Protein AF-A0A3L6S176-F1 (afdb_monomer_lite)

Sequence (213 aa):
MQILEAFDIKFHQLTSNAFVRLGLYFWVSKTCRLQPTAEGFGFAHRVHFQHKTVLAPPEGKSADESTEAEAQYACYNFTYRDIVSGTVAAYKNKWEDWTSYWFYHKAPVDASGQPCSLAGQKVGVLLKCPRFDVEENVEHQAFVSVLHEISKVFGTRDLVEEYVAYKCWPLRAGWAITDWAEDVGGLPMPDFEKSFGLSKEGELFCLCSSLLL

Foldseek 3Di:
DQLCVLQVHDPQQAAPQQLLVVLLQLLLCQQQVADDDNLLCQLFKFKDFAWDWDFDDDVPDDSVRTDIDTDSGNGIHMDTDPLAPAFDDPDDPDDPPVVVVDPPDQQDQPPVRHGPPPDDDDDDDPPDRGHRDHDDDPSSVVSRVSRVVCNVPDHSVRSSVVCVVLVHNSPDPPQHQDAWDDADPNGTGGPSCVRSVDDDDDDDDDPPDDDDD

Structure (mmCIF, N/CA/C/O backbone):
data_AF-A0A3L6S176-F1
#
_entry.id   AF-A0A3L6S176-F1
#
loop_
_atom_site.group_PDB
_atom_site.id
_atom_site.type_symbol
_atom_site.label_atom_id
_atom_site.label_alt_id
_atom_site.label_comp_id
_atom_site.label_asym_id
_atom_site.label_entity_id
_atom_site.label_seq_id
_atom_site.pdbx_PDB_ins_code
_atom_site.Cartn_x
_atom_site.Cartn_y
_atom_site.Cartn_z
_atom_site.occupancy
_atom_site.B_iso_or_equiv
_atom_site.auth_seq_id
_atom_site.auth_comp_id
_atom_site.auth_asym_id
_atom_site.auth_atom_id
_atom_site.pdbx_PDB_model_num
ATOM 1 N N . MET A 1 1 ? -4.765 -7.675 -9.853 1.00 83.81 1 MET A N 1
ATOM 2 C CA . MET A 1 1 ? -5.070 -6.886 -8.631 1.00 83.81 1 MET A CA 1
ATOM 3 C C . MET A 1 1 ? -5.403 -5.491 -9.109 1.00 83.81 1 MET A C 1
ATOM 5 O O . MET A 1 1 ? -4.525 -4.873 -9.698 1.00 83.81 1 MET A O 1
ATOM 9 N N . GLN A 1 2 ? -6.622 -5.010 -8.846 1.00 92.56 2 GLN A N 1
ATOM 10 C CA . GLN A 1 2 ? -7.179 -3.785 -9.446 1.00 92.56 2 GLN A CA 1
ATOM 11 C C . GLN A 1 2 ? -6.279 -2.549 -9.298 1.00 92.56 2 GLN A C 1
ATOM 13 O O . GLN A 1 2 ? -6.139 -1.788 -10.245 1.00 92.56 2 GLN A O 1
ATOM 18 N N . ILE A 1 3 ? -5.594 -2.386 -8.157 1.00 95.12 3 ILE A N 1
ATOM 19 C CA . ILE A 1 3 ? -4.634 -1.286 -7.964 1.00 95.12 3 ILE A CA 1
ATOM 20 C C . ILE A 1 3 ? -3.526 -1.327 -9.027 1.00 95.12 3 ILE A C 1
ATOM 22 O O . ILE A 1 3 ? -3.244 -0.312 -9.644 1.00 95.12 3 ILE A O 1
ATOM 26 N N . LEU A 1 4 ? -2.901 -2.481 -9.287 1.00 93.44 4 LEU A N 1
ATOM 27 C CA . LEU A 1 4 ? -1.812 -2.540 -10.276 1.00 93.44 4 LEU A CA 1
ATOM 28 C C . LEU A 1 4 ? -2.317 -2.295 -11.693 1.00 93.44 4 LEU A C 1
ATOM 30 O O . LEU A 1 4 ? -1.632 -1.647 -12.472 1.00 93.44 4 LEU A O 1
ATOM 34 N N . GLU A 1 5 ? -3.513 -2.790 -12.005 1.00 92.25 5 GLU A N 1
ATOM 35 C CA . GLU A 1 5 ? -4.168 -2.562 -13.295 1.00 92.25 5 GLU A CA 1
ATOM 36 C C . GLU A 1 5 ? -4.450 -1.068 -13.511 1.00 92.25 5 GLU A C 1
ATOM 38 O O . GLU A 1 5 ? -4.141 -0.551 -14.580 1.00 92.25 5 GLU A O 1
ATOM 43 N N . ALA A 1 6 ? -4.925 -0.354 -12.484 1.00 93.62 6 ALA A N 1
ATOM 44 C CA . ALA A 1 6 ? -5.190 1.085 -12.545 1.00 93.62 6 ALA A CA 1
ATOM 45 C C . ALA A 1 6 ? -3.932 1.932 -12.811 1.00 93.62 6 ALA A C 1
ATOM 47 O O . ALA A 1 6 ? -4.008 2.972 -13.460 1.00 93.62 6 ALA A O 1
ATOM 48 N N . PHE A 1 7 ? -2.766 1.477 -12.345 1.00 91.69 7 PHE A N 1
ATOM 49 C CA . PHE A 1 7 ? -1.476 2.114 -12.626 1.00 91.69 7 PHE A CA 1
ATOM 50 C C . PHE A 1 7 ? -0.747 1.519 -13.844 1.00 91.69 7 PHE A C 1
ATOM 52 O O . PHE A 1 7 ? 0.375 1.931 -14.110 1.00 91.69 7 PHE A O 1
ATOM 59 N N . ASP A 1 8 ? -1.317 0.537 -14.548 1.00 90.69 8 ASP A N 1
ATOM 60 C CA . ASP A 1 8 ? -0.622 -0.290 -15.554 1.00 90.69 8 ASP A CA 1
ATOM 61 C C . ASP A 1 8 ? 0.760 -0.808 -15.091 1.00 90.69 8 ASP A C 1
ATOM 63 O O . ASP A 1 8 ? 1.751 -0.818 -15.819 1.00 90.69 8 ASP A O 1
ATOM 67 N N . ILE A 1 9 ? 0.836 -1.258 -13.838 1.00 90.44 9 ILE A N 1
ATOM 68 C CA . ILE A 1 9 ? 2.040 -1.849 -13.253 1.00 90.44 9 ILE A CA 1
ATOM 69 C C . ILE A 1 9 ? 1.942 -3.374 -13.314 1.00 90.44 9 ILE A C 1
ATOM 71 O O . ILE A 1 9 ? 0.923 -3.981 -12.982 1.00 90.44 9 ILE A O 1
ATOM 75 N N . LYS A 1 10 ? 3.031 -4.035 -13.700 1.00 88.06 10 LYS A N 1
ATOM 76 C CA . LYS A 1 10 ? 3.176 -5.491 -13.615 1.00 88.06 10 LYS A CA 1
ATOM 77 C C . LYS A 1 10 ? 3.851 -5.877 -12.303 1.00 88.06 10 LYS A C 1
ATOM 79 O O . LYS A 1 10 ? 4.701 -5.166 -11.776 1.00 88.06 10 LYS A O 1
ATOM 84 N N . PHE A 1 11 ? 3.506 -7.055 -11.791 1.00 85.81 11 PHE A N 1
ATOM 85 C CA . PHE A 1 11 ? 3.943 -7.525 -10.473 1.00 85.81 11 PHE A CA 1
ATOM 86 C C . PHE A 1 11 ? 5.473 -7.517 -10.284 1.00 85.81 11 PHE A C 1
ATOM 88 O O . PHE A 1 11 ? 5.960 -7.080 -9.247 1.00 85.81 11 PHE A O 1
ATOM 95 N N . HIS A 1 12 ? 6.238 -7.933 -11.298 1.00 83.69 12 HIS A N 1
ATOM 96 C CA . HIS A 1 12 ? 7.706 -7.985 -11.243 1.00 83.69 12 HIS A CA 1
ATOM 97 C C . HIS A 1 12 ? 8.384 -6.607 -11.187 1.00 83.69 12 HIS A C 1
ATOM 99 O O . HIS A 1 12 ? 9.557 -6.507 -10.829 1.00 83.69 12 HIS A O 1
ATOM 105 N N . GLN A 1 13 ? 7.656 -5.544 -11.533 1.00 87.75 13 GLN A N 1
ATOM 106 C CA . GLN A 1 13 ? 8.162 -4.176 -11.508 1.00 87.75 13 GLN A CA 1
ATOM 107 C C . GLN A 1 13 ? 8.087 -3.571 -10.105 1.00 87.75 13 GLN A C 1
ATOM 109 O O . GLN A 1 13 ? 8.751 -2.577 -9.834 1.00 87.75 13 GLN A O 1
ATOM 114 N N . LEU A 1 14 ? 7.296 -4.147 -9.198 1.00 88.81 14 LEU A N 1
ATOM 115 C CA . LEU A 1 14 ? 7.176 -3.666 -7.826 1.00 88.81 14 LEU A CA 1
ATOM 116 C C . LEU A 1 14 ? 8.446 -3.951 -7.029 1.00 88.81 14 LEU A C 1
ATOM 118 O O . LEU A 1 14 ? 9.070 -4.989 -7.206 1.00 88.81 14 LEU A O 1
ATOM 122 N N . THR A 1 15 ? 8.802 -3.051 -6.117 1.00 87.75 15 THR A N 1
ATOM 123 C CA . THR A 1 15 ? 9.802 -3.286 -5.062 1.00 87.75 15 THR A CA 1
ATOM 124 C C . THR A 1 15 ? 9.194 -4.063 -3.892 1.00 87.75 15 THR A C 1
ATOM 126 O O . THR A 1 15 ? 7.977 -4.073 -3.704 1.00 87.75 15 THR A O 1
ATOM 129 N N . SER A 1 16 ? 10.031 -4.651 -3.032 1.00 86.62 16 SER A N 1
ATOM 130 C CA . SER A 1 16 ? 9.583 -5.224 -1.749 1.00 86.62 16 SER A CA 1
ATOM 131 C C . SER A 1 16 ? 8.786 -4.215 -0.906 1.00 86.62 16 SER A C 1
ATOM 133 O O . SER A 1 16 ? 7.722 -4.532 -0.377 1.00 86.62 16 SER A O 1
ATOM 135 N N . ASN A 1 17 ? 9.245 -2.964 -0.863 1.00 88.56 17 ASN A N 1
ATOM 136 C CA . ASN A 1 17 ? 8.579 -1.869 -0.156 1.00 88.56 17 ASN A CA 1
ATOM 137 C C . ASN A 1 17 ? 7.187 -1.548 -0.727 1.00 88.56 17 ASN A C 1
ATOM 139 O O . ASN A 1 17 ? 6.290 -1.162 0.025 1.00 88.56 17 ASN A O 1
ATOM 143 N N . ALA A 1 18 ? 6.976 -1.746 -2.031 1.00 92.00 18 ALA A N 1
ATOM 144 C CA . ALA A 1 18 ? 5.664 -1.565 -2.637 1.00 92.00 18 ALA A CA 1
ATOM 145 C C . ALA A 1 18 ? 4.648 -2.582 -2.094 1.00 92.00 18 ALA A C 1
ATOM 147 O O . ALA A 1 18 ? 3.515 -2.205 -1.800 1.00 92.00 18 ALA A O 1
ATOM 148 N N . PHE A 1 19 ? 5.057 -3.840 -1.884 1.00 90.69 19 PHE A N 1
ATOM 149 C CA . PHE A 1 19 ? 4.198 -4.860 -1.268 1.00 90.69 19 PHE A CA 1
ATOM 150 C C . PHE A 1 19 ? 3.822 -4.509 0.167 1.00 90.69 19 PHE A C 1
ATOM 152 O O . PHE A 1 19 ? 2.656 -4.634 0.531 1.00 90.69 19 PHE A O 1
ATOM 159 N N . VAL A 1 20 ? 4.775 -4.013 0.961 1.00 91.06 20 VAL A N 1
ATOM 160 C CA . VAL A 1 20 ? 4.506 -3.569 2.338 1.00 91.06 20 VAL A CA 1
ATOM 161 C C . VAL A 1 20 ? 3.470 -2.444 2.353 1.00 91.06 20 VAL A C 1
ATOM 163 O O . VAL A 1 20 ? 2.527 -2.489 3.140 1.00 91.06 20 VAL A O 1
ATOM 166 N N . ARG A 1 21 ? 3.591 -1.460 1.452 1.00 93.12 21 ARG A N 1
ATOM 167 C CA . ARG A 1 21 ? 2.630 -0.347 1.351 1.00 93.12 21 ARG A CA 1
ATOM 168 C C . ARG A 1 21 ? 1.244 -0.791 0.911 1.00 93.12 21 ARG A C 1
ATOM 170 O O . ARG A 1 21 ? 0.259 -0.352 1.494 1.00 93.12 21 ARG A O 1
ATOM 177 N N . LEU A 1 22 ? 1.165 -1.669 -0.087 1.00 95.38 22 LEU A N 1
ATOM 178 C CA . LEU A 1 22 ? -0.102 -2.271 -0.492 1.00 95.38 22 LEU A CA 1
ATOM 179 C C . LEU A 1 22 ? -0.723 -3.028 0.691 1.00 95.38 22 LEU A C 1
ATOM 181 O O . LEU A 1 22 ? -1.899 -2.847 0.985 1.00 95.38 22 LEU A O 1
ATOM 185 N N . GLY A 1 23 ? 0.074 -3.828 1.405 1.00 94.44 23 GLY A N 1
ATOM 186 C CA . GLY A 1 23 ? -0.377 -4.577 2.575 1.00 94.44 23 GLY A CA 1
ATOM 187 C C . GLY A 1 23 ? -0.936 -3.669 3.668 1.00 94.44 23 GLY A C 1
ATOM 188 O O . GLY A 1 23 ? -2.030 -3.922 4.160 1.00 94.44 23 GLY A O 1
ATOM 189 N N . LEU A 1 24 ? -0.239 -2.572 3.975 1.00 93.94 24 LEU A N 1
ATOM 190 C CA . LEU A 1 24 ? -0.688 -1.571 4.943 1.00 93.94 24 LEU A CA 1
ATOM 191 C C . LEU A 1 24 ? -1.998 -0.906 4.514 1.00 93.94 24 LEU A C 1
ATOM 193 O O . LEU A 1 24 ? -2.892 -0.758 5.339 1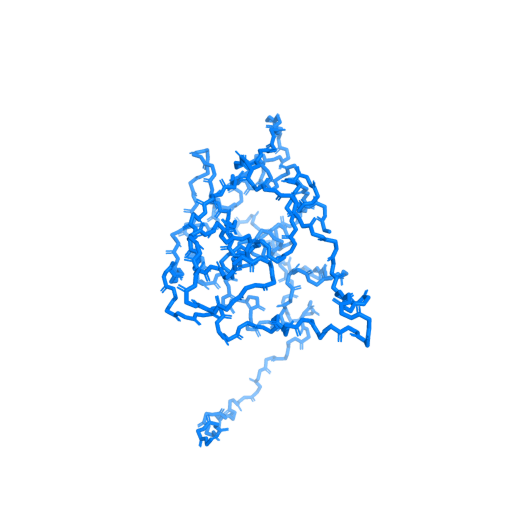.00 93.94 24 LEU A O 1
ATOM 197 N N . TYR A 1 25 ? -2.148 -0.557 3.234 1.00 95.31 25 TYR A N 1
ATOM 198 C CA . TYR A 1 25 ? -3.399 0.004 2.724 1.00 95.31 25 TYR A CA 1
ATOM 199 C C . TYR A 1 25 ? -4.583 -0.945 2.935 1.00 95.31 25 TYR A C 1
ATOM 201 O O . TYR A 1 25 ? -5.616 -0.531 3.462 1.00 95.31 25 TYR A O 1
ATOM 209 N N . PHE A 1 26 ? -4.433 -2.220 2.561 1.00 95.44 26 PHE A N 1
ATOM 210 C CA . PHE A 1 26 ? -5.480 -3.222 2.766 1.00 95.44 26 PHE A CA 1
ATOM 211 C C . PHE A 1 26 ? -5.745 -3.482 4.248 1.00 95.44 26 PHE A C 1
ATOM 213 O O . PHE A 1 26 ? -6.908 -3.614 4.624 1.00 95.44 26 PHE A O 1
ATOM 220 N N . TRP A 1 27 ? -4.690 -3.548 5.066 1.00 93.94 27 TRP A N 1
ATOM 221 C CA . TRP A 1 27 ? -4.789 -3.725 6.511 1.00 93.94 27 TRP A CA 1
ATOM 222 C C . TRP A 1 27 ? -5.614 -2.603 7.131 1.00 93.94 27 TRP A C 1
ATOM 224 O O . TRP A 1 27 ? -6.720 -2.863 7.589 1.00 93.94 27 TRP A O 1
ATOM 234 N N . VAL A 1 28 ? -5.133 -1.362 7.028 1.00 92.62 28 VAL A N 1
ATOM 235 C CA . VAL A 1 28 ? -5.773 -0.176 7.612 1.00 92.62 28 VAL A CA 1
ATOM 236 C C . VAL A 1 28 ? -7.193 0.005 7.091 1.00 92.62 28 VAL A C 1
ATOM 238 O O . VAL A 1 28 ? -8.103 0.250 7.873 1.00 92.62 28 VAL A O 1
ATOM 241 N N . SER A 1 29 ? -7.419 -0.151 5.782 1.00 93.88 29 SER A N 1
ATOM 242 C CA . SER A 1 29 ? -8.769 0.018 5.235 1.00 93.88 29 SER A CA 1
ATOM 243 C C . SER A 1 29 ? -9.736 -0.979 5.870 1.00 93.88 29 SER A C 1
ATOM 245 O O . SER A 1 29 ? -10.767 -0.585 6.408 1.00 93.88 29 SER A O 1
ATOM 247 N N . LYS A 1 30 ? -9.386 -2.271 5.879 1.00 92.75 30 LYS A N 1
ATOM 248 C CA . LYS A 1 30 ? -10.300 -3.304 6.369 1.00 92.75 30 LYS A CA 1
ATOM 249 C C . LYS A 1 30 ? -10.461 -3.291 7.879 1.00 92.75 30 LYS A C 1
ATOM 251 O O . LYS A 1 30 ? -11.581 -3.506 8.325 1.00 92.75 30 LYS A O 1
ATOM 256 N N . THR A 1 31 ? -9.407 -3.026 8.654 1.00 91.44 31 THR A N 1
ATOM 257 C CA . THR A 1 31 ? -9.520 -2.900 10.116 1.00 91.44 31 THR A CA 1
ATOM 258 C C . THR A 1 31 ? -10.285 -1.647 10.526 1.00 91.44 31 THR A C 1
ATOM 260 O O . THR A 1 31 ? -10.876 -1.634 11.597 1.00 91.44 31 THR A O 1
ATOM 263 N N . CYS A 1 32 ? -10.384 -0.644 9.649 1.00 90.00 32 CYS A N 1
ATOM 264 C CA . CYS A 1 32 ? -11.171 0.565 9.881 1.00 90.00 32 CYS A CA 1
ATOM 265 C C . CYS A 1 32 ? -12.536 0.594 9.173 1.00 90.00 32 CYS A C 1
ATOM 267 O O . CYS A 1 32 ? -13.130 1.663 9.044 1.00 90.00 32 CYS A O 1
ATOM 269 N N . ARG A 1 33 ? -13.052 -0.558 8.716 1.00 90.75 33 ARG A N 1
ATOM 270 C CA . ARG A 1 33 ? -14.343 -0.686 7.996 1.00 90.75 33 ARG A CA 1
ATOM 271 C C . ARG A 1 33 ? -14.443 0.150 6.710 1.00 90.75 33 ARG A C 1
ATOM 273 O O . ARG A 1 33 ? -15.542 0.438 6.243 1.00 90.75 33 ARG A O 1
ATOM 280 N N . LEU A 1 34 ? -13.314 0.509 6.111 1.00 91.50 34 LEU A N 1
ATOM 281 C CA . LEU A 1 34 ? -13.252 1.140 4.799 1.00 91.50 34 LEU A CA 1
ATOM 282 C C . LEU A 1 34 ? -13.111 0.073 3.713 1.00 91.50 34 LEU A C 1
ATOM 284 O O . LEU A 1 34 ? -12.375 -0.906 3.864 1.00 91.50 34 LEU A O 1
ATOM 288 N N . GLN A 1 35 ? -13.779 0.288 2.583 1.00 92.88 35 GLN A N 1
ATOM 289 C CA . GLN A 1 35 ? -13.613 -0.564 1.414 1.00 92.88 35 GLN A CA 1
ATOM 290 C C . GLN A 1 35 ? -12.320 -0.174 0.677 1.00 92.88 35 GLN A C 1
ATOM 292 O O . GLN A 1 35 ? -12.228 0.948 0.180 1.00 92.88 35 GLN A O 1
ATOM 297 N N . PRO A 1 36 ? -11.313 -1.062 0.569 1.00 94.56 36 PRO A N 1
ATOM 298 C CA . PRO A 1 36 ? -10.122 -0.767 -0.216 1.00 94.56 36 PRO A CA 1
ATOM 299 C C . PRO A 1 36 ? -10.460 -0.783 -1.713 1.00 94.56 36 PRO A C 1
ATOM 301 O O . PRO A 1 36 ? -10.963 -1.784 -2.228 1.00 94.56 36 PRO A O 1
ATOM 304 N N . THR A 1 37 ? -10.143 0.302 -2.417 1.00 95.12 37 THR A N 1
ATOM 305 C CA . THR A 1 37 ? -10.377 0.474 -3.860 1.00 95.12 37 THR A CA 1
ATOM 306 C C . THR A 1 37 ? -9.109 0.943 -4.569 1.00 95.12 37 THR A C 1
ATOM 308 O O . THR A 1 37 ? -8.146 1.398 -3.941 1.00 95.12 37 THR A O 1
ATOM 311 N N . ALA A 1 38 ? -9.078 0.813 -5.898 1.00 95.50 38 ALA A N 1
ATOM 312 C CA . ALA A 1 38 ? -7.968 1.344 -6.680 1.00 95.50 38 ALA A CA 1
ATOM 313 C C . ALA A 1 38 ? -7.920 2.871 -6.579 1.00 95.50 38 ALA A C 1
ATOM 315 O O . ALA A 1 38 ? -6.849 3.428 -6.338 1.00 95.50 38 ALA A O 1
ATOM 316 N N . GLU A 1 39 ? -9.076 3.528 -6.690 1.00 96.00 39 GLU A N 1
ATOM 317 C CA . GLU A 1 39 ? -9.250 4.975 -6.576 1.00 96.00 39 GLU A CA 1
ATOM 318 C C . GLU A 1 39 ? -8.804 5.485 -5.205 1.00 96.00 39 GLU A C 1
ATOM 320 O O . GLU A 1 39 ? -7.982 6.394 -5.134 1.00 96.00 39 GLU A O 1
ATOM 325 N N . GLY A 1 40 ? -9.238 4.848 -4.114 1.00 95.44 40 GLY A N 1
ATOM 326 C CA . GLY A 1 40 ? -8.834 5.229 -2.760 1.00 95.44 40 GLY A CA 1
ATOM 327 C C . GLY A 1 40 ? -7.323 5.111 -2.549 1.00 95.44 40 GLY A C 1
ATOM 328 O O . GLY A 1 40 ? -6.693 6.021 -2.003 1.00 95.44 40 GLY A O 1
ATOM 329 N N . PHE A 1 41 ? -6.704 4.031 -3.044 1.00 95.81 41 PHE A N 1
ATOM 330 C CA . PHE A 1 41 ? -5.246 3.906 -3.021 1.00 95.81 41 PHE A CA 1
ATOM 331 C C . PHE A 1 41 ? -4.580 4.999 -3.862 1.00 95.81 41 PHE A C 1
ATOM 333 O O . PHE A 1 41 ? -3.629 5.633 -3.402 1.00 95.81 41 PHE A O 1
ATOM 340 N N . GLY A 1 42 ? -5.087 5.230 -5.075 1.00 95.38 42 GLY A N 1
ATOM 341 C CA . GLY A 1 42 ? -4.588 6.221 -6.019 1.00 95.38 42 GLY A CA 1
ATOM 342 C C . GLY A 1 42 ? -4.712 7.655 -5.527 1.00 95.38 42 GLY A C 1
ATOM 343 O O . GLY A 1 42 ? -3.832 8.460 -5.810 1.00 95.38 42 GLY A O 1
ATOM 344 N N . PHE A 1 43 ? -5.738 7.962 -4.741 1.00 95.38 43 PHE A N 1
ATOM 345 C CA . PHE A 1 43 ? -5.917 9.256 -4.099 1.00 95.38 43 PHE A CA 1
ATOM 346 C C . PHE A 1 43 ? -4.855 9.503 -3.022 1.00 95.38 43 PHE A C 1
ATOM 348 O O . PHE A 1 43 ? -4.244 10.567 -2.983 1.00 95.38 43 PHE A O 1
ATOM 355 N N . ALA A 1 44 ? -4.567 8.503 -2.184 1.00 94.25 44 ALA A N 1
ATOM 356 C CA . ALA A 1 44 ? -3.594 8.636 -1.100 1.00 94.25 44 ALA A CA 1
ATOM 357 C C . ALA A 1 44 ? -2.129 8.470 -1.549 1.00 94.25 44 ALA A C 1
ATOM 359 O O . ALA A 1 44 ? -1.215 8.964 -0.883 1.00 94.25 44 ALA A O 1
ATOM 360 N N . HIS A 1 45 ? -1.879 7.784 -2.669 1.00 94.88 45 HIS A N 1
ATOM 361 C CA . HIS A 1 45 ? -0.539 7.396 -3.109 1.00 94.88 45 HIS A CA 1
ATOM 362 C C . HIS A 1 45 ? -0.196 7.886 -4.519 1.00 94.88 45 HIS A C 1
ATOM 364 O O . HIS A 1 45 ? -1.043 8.193 -5.354 1.00 94.88 45 HIS A O 1
ATOM 370 N N . ARG A 1 46 ? 1.102 7.934 -4.804 1.00 93.81 46 ARG A N 1
ATOM 371 C CA . ARG A 1 46 ? 1.669 8.113 -6.142 1.00 93.81 46 ARG A CA 1
ATOM 372 C C . ARG A 1 46 ? 2.741 7.064 -6.390 1.00 93.81 46 ARG A C 1
ATOM 374 O O . ARG A 1 46 ? 3.371 6.579 -5.446 1.00 93.81 46 ARG A O 1
ATOM 381 N N . VAL A 1 47 ? 2.970 6.748 -7.660 1.00 94.06 47 VAL A N 1
ATOM 382 C CA . VAL A 1 47 ? 4.091 5.897 -8.060 1.00 94.06 47 VAL A CA 1
ATOM 383 C C . VAL A 1 47 ? 5.390 6.676 -7.889 1.00 94.06 47 VAL A C 1
ATOM 385 O O . VAL A 1 47 ? 5.506 7.836 -8.287 1.00 94.06 47 VAL A O 1
ATOM 388 N N . HIS A 1 48 ? 6.375 6.020 -7.295 1.00 91.12 48 HIS A N 1
ATOM 389 C CA . HIS A 1 48 ? 7.746 6.484 -7.219 1.00 91.12 48 HIS A CA 1
ATOM 390 C C . HIS A 1 48 ? 8.620 5.548 -8.049 1.00 91.12 48 HIS A C 1
ATOM 392 O O . HIS A 1 48 ? 8.777 4.372 -7.715 1.00 91.12 48 HIS A O 1
ATOM 398 N N . PHE A 1 49 ? 9.161 6.075 -9.144 1.00 89.25 49 PHE A N 1
ATOM 399 C CA . PHE A 1 49 ? 10.055 5.339 -10.025 1.00 89.25 49 PHE A CA 1
ATOM 400 C C . PHE A 1 49 ? 11.485 5.368 -9.474 1.00 89.25 49 PHE A C 1
ATOM 402 O O . PHE A 1 49 ? 12.047 6.436 -9.234 1.00 89.25 49 PHE A O 1
ATOM 409 N N . GLN A 1 50 ? 12.050 4.186 -9.252 1.00 84.19 50 GLN A N 1
ATOM 410 C CA . GLN A 1 50 ? 13.418 3.959 -8.812 1.00 84.19 50 GLN A CA 1
ATOM 411 C C . GLN A 1 50 ? 14.238 3.498 -10.018 1.00 84.19 50 GLN A C 1
ATOM 413 O O . GLN A 1 50 ? 14.245 2.314 -10.352 1.00 84.19 50 GLN A O 1
ATOM 418 N N . HIS A 1 51 ? 14.913 4.445 -10.674 1.00 76.56 51 HIS A N 1
ATOM 419 C CA . HIS A 1 51 ? 15.806 4.140 -11.789 1.00 76.56 51 HIS A CA 1
ATOM 420 C C . HIS A 1 51 ? 16.886 3.154 -11.347 1.00 76.56 51 HIS A C 1
ATOM 422 O O . HIS A 1 51 ? 17.586 3.371 -10.354 1.00 76.56 51 HIS A O 1
ATOM 428 N N . LYS A 1 52 ? 17.029 2.075 -12.111 1.00 76.06 52 LYS A N 1
ATOM 429 C CA . LYS A 1 52 ? 18.086 1.092 -11.924 1.00 76.06 52 LYS A CA 1
ATOM 430 C C . LYS A 1 52 ? 18.639 0.734 -13.290 1.00 76.06 52 LYS A C 1
ATOM 432 O O . LYS A 1 52 ? 17.889 0.322 -14.164 1.00 76.06 52 LYS A O 1
ATOM 437 N N . THR A 1 53 ? 19.945 0.866 -13.451 1.00 74.75 53 THR A N 1
ATOM 438 C CA . THR A 1 53 ? 20.651 0.449 -14.662 1.00 74.75 53 THR A CA 1
ATOM 439 C C . THR A 1 53 ? 21.324 -0.890 -14.395 1.00 74.75 53 THR A C 1
ATOM 441 O O . THR A 1 53 ? 21.864 -1.118 -13.312 1.00 74.75 53 THR A O 1
ATOM 444 N N . VAL A 1 54 ? 21.262 -1.793 -15.364 1.00 74.38 54 VAL A N 1
ATOM 445 C CA . VAL A 1 54 ? 21.957 -3.080 -15.359 1.00 74.38 54 VAL A CA 1
ATOM 446 C C . VAL A 1 54 ? 22.796 -3.201 -16.620 1.00 74.38 54 VAL A C 1
ATOM 448 O O . VAL A 1 54 ? 22.419 -2.709 -17.680 1.00 74.38 54 VAL A O 1
ATOM 451 N N . LEU A 1 55 ? 23.932 -3.878 -16.509 1.00 76.56 55 LEU A N 1
ATOM 452 C CA . LEU A 1 55 ? 24.707 -4.283 -17.672 1.00 76.56 55 LEU A CA 1
ATOM 453 C C . LEU A 1 55 ? 24.035 -5.507 -18.289 1.00 76.56 55 LEU A C 1
ATOM 455 O O . LEU A 1 55 ? 23.947 -6.559 -17.654 1.00 76.56 55 LEU A O 1
ATOM 459 N N . ALA A 1 56 ? 23.534 -5.359 -19.511 1.00 64.94 56 ALA A N 1
ATOM 460 C CA . ALA A 1 56 ? 22.923 -6.448 -20.254 1.00 64.94 56 ALA A CA 1
ATOM 461 C C . ALA A 1 56 ? 23.765 -6.753 -21.501 1.00 64.94 56 ALA A C 1
ATOM 463 O O . ALA A 1 56 ? 24.083 -5.832 -22.261 1.00 64.94 56 ALA A O 1
ATOM 464 N N . PRO A 1 57 ? 24.130 -8.025 -21.751 1.00 60.47 57 PRO A N 1
ATOM 465 C CA . PRO A 1 57 ? 24.650 -8.412 -23.052 1.00 60.47 57 PRO A CA 1
ATOM 466 C C . PRO A 1 57 ? 23.574 -8.133 -24.114 1.00 60.47 57 PRO A C 1
ATOM 468 O O . PRO A 1 57 ? 22.398 -8.434 -23.871 1.00 60.47 57 PRO A O 1
ATOM 471 N N . PRO A 1 58 ? 23.936 -7.594 -25.287 1.00 61.50 58 PRO A N 1
ATOM 472 C CA . PRO A 1 58 ? 23.038 -7.520 -26.430 1.00 61.50 58 PRO A CA 1
ATOM 473 C C . PRO A 1 58 ? 22.468 -8.911 -26.730 1.00 61.50 58 PRO A C 1
ATOM 475 O O . PRO A 1 58 ? 23.175 -9.911 -26.576 1.00 61.50 58 PRO A O 1
ATOM 478 N N . GLU A 1 59 ? 21.203 -8.988 -27.160 1.00 57.75 59 GLU A N 1
ATOM 479 C CA . GLU A 1 59 ? 20.580 -10.264 -27.540 1.00 57.75 59 GLU A CA 1
ATOM 480 C C . GLU A 1 59 ? 21.507 -11.029 -28.512 1.00 57.75 59 GLU A C 1
ATOM 482 O O . GLU A 1 59 ? 21.837 -10.541 -29.592 1.00 57.75 59 GLU A O 1
ATOM 487 N N . GLY A 1 60 ? 21.974 -12.213 -28.093 1.00 56.50 60 GLY A N 1
ATOM 488 C CA . GLY A 1 60 ? 22.850 -13.082 -28.888 1.00 56.50 60 GLY A CA 1
ATOM 489 C C . GLY A 1 60 ? 24.364 -12.840 -28.781 1.00 56.50 60 GLY A C 1
ATOM 490 O O . GLY A 1 60 ? 25.102 -13.459 -29.546 1.00 56.50 60 GLY A O 1
ATOM 491 N N . LYS A 1 61 ? 24.855 -11.991 -27.864 1.00 54.44 61 LYS A N 1
ATOM 492 C CA . LYS A 1 61 ? 26.295 -11.686 -27.719 1.00 54.44 61 LYS A CA 1
ATOM 493 C C . LYS A 1 61 ? 26.894 -12.051 -26.354 1.00 54.44 61 LYS A C 1
ATOM 495 O O . LYS A 1 61 ? 26.177 -12.260 -25.377 1.00 54.44 61 LYS A O 1
ATOM 500 N N . SER A 1 62 ? 28.226 -12.169 -26.307 1.00 55.53 62 SER A N 1
ATOM 501 C CA . SER A 1 62 ? 28.992 -12.495 -25.095 1.00 55.53 62 SER A CA 1
ATOM 502 C C . SER A 1 62 ? 28.969 -11.352 -24.070 1.00 55.53 62 SER A C 1
ATOM 504 O O . SER A 1 62 ? 28.677 -10.202 -24.394 1.00 55.53 62 SER A O 1
ATOM 506 N N . ALA A 1 63 ? 29.295 -11.674 -22.813 1.00 56.53 63 ALA A N 1
ATOM 507 C CA . ALA A 1 63 ? 29.296 -10.723 -21.697 1.00 56.53 63 ALA A CA 1
ATOM 508 C C . ALA A 1 63 ? 30.276 -9.542 -21.870 1.00 56.53 63 ALA A C 1
ATOM 510 O O . ALA A 1 63 ? 30.108 -8.526 -21.205 1.00 56.53 63 ALA A O 1
ATOM 511 N N . ASP A 1 64 ? 31.251 -9.662 -22.775 1.00 59.59 64 ASP A N 1
ATOM 512 C CA . ASP A 1 64 ? 32.286 -8.652 -23.039 1.00 59.59 64 ASP A CA 1
ATOM 513 C C . ASP A 1 64 ? 31.756 -7.416 -23.800 1.00 59.59 64 ASP A C 1
ATOM 515 O O . ASP A 1 64 ? 32.407 -6.377 -23.824 1.00 59.59 64 ASP A O 1
ATOM 519 N N . GLU A 1 65 ? 30.553 -7.492 -24.390 1.00 64.44 65 GLU A N 1
ATOM 520 C CA . GLU A 1 65 ? 29.900 -6.381 -25.110 1.00 64.44 65 GLU A CA 1
ATOM 521 C C . GLU A 1 65 ? 28.652 -5.847 -24.380 1.00 64.44 65 GLU A C 1
ATOM 523 O O . GLU A 1 65 ? 27.695 -5.391 -25.009 1.00 64.44 65 GLU A O 1
ATOM 528 N N . SER A 1 66 ? 28.606 -5.927 -23.046 1.00 66.56 66 SER A N 1
ATOM 529 C CA . SER A 1 66 ? 27.436 -5.476 -22.284 1.00 66.56 66 SER A CA 1
ATOM 530 C C . SER A 1 66 ? 27.170 -3.978 -22.460 1.00 66.56 66 SER A C 1
ATOM 532 O O . SER A 1 66 ? 28.071 -3.160 -22.286 1.00 66.56 66 SER A O 1
ATOM 534 N N . THR A 1 67 ? 25.921 -3.616 -22.751 1.00 70.56 67 THR A N 1
ATOM 535 C CA . THR A 1 67 ? 25.462 -2.220 -22.789 1.00 70.56 67 THR A CA 1
ATOM 536 C C . THR A 1 67 ? 24.606 -1.934 -21.556 1.00 70.56 67 THR A C 1
ATOM 538 O O . THR A 1 67 ? 23.937 -2.829 -21.031 1.00 70.56 67 THR A O 1
ATOM 541 N N . GLU A 1 68 ? 24.624 -0.693 -21.077 1.00 74.25 68 GLU A N 1
ATOM 542 C CA . GLU A 1 68 ? 23.710 -0.243 -20.029 1.00 74.25 68 GLU A CA 1
ATOM 543 C C . GLU A 1 68 ? 22.255 -0.328 -20.509 1.00 74.25 68 GLU A C 1
ATOM 545 O O . GLU A 1 68 ? 21.884 0.228 -21.542 1.00 74.25 68 GLU A O 1
ATOM 550 N N . ALA A 1 69 ? 21.428 -1.032 -19.742 1.00 72.31 69 ALA A N 1
ATOM 551 C CA . ALA A 1 69 ? 19.999 -1.166 -19.963 1.00 72.31 69 ALA A CA 1
ATOM 552 C C . ALA A 1 69 ?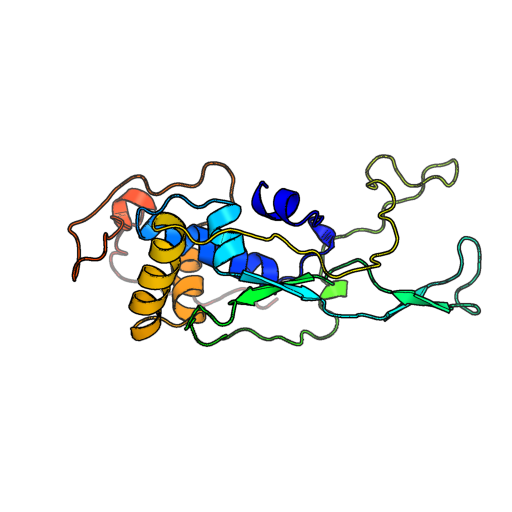 19.238 -0.803 -18.685 1.00 72.31 69 ALA A C 1
ATOM 554 O O . ALA A 1 69 ? 19.690 -1.072 -17.571 1.00 72.31 69 ALA A O 1
ATOM 555 N N . GLU A 1 70 ? 18.058 -0.209 -18.831 1.00 76.56 70 GLU A N 1
ATOM 556 C CA . GLU A 1 70 ? 17.206 0.103 -17.688 1.00 76.56 70 GLU A CA 1
ATOM 557 C C . GLU A 1 70 ? 16.517 -1.168 -17.175 1.00 76.56 70 GLU A C 1
ATOM 559 O O . GLU A 1 70 ? 15.864 -1.906 -17.919 1.00 76.56 70 GLU A O 1
ATOM 564 N N . ALA A 1 71 ? 16.684 -1.450 -15.887 1.00 77.44 71 ALA A N 1
ATOM 565 C CA . ALA A 1 71 ? 16.069 -2.588 -15.240 1.00 77.44 71 ALA A CA 1
ATOM 566 C C . ALA A 1 71 ? 14.567 -2.348 -15.085 1.00 77.44 71 ALA A C 1
ATOM 568 O O . ALA A 1 71 ? 14.124 -1.399 -14.444 1.00 77.44 71 ALA A O 1
ATOM 569 N N . GLN A 1 72 ? 13.782 -3.275 -15.625 1.00 80.31 72 GLN A N 1
ATOM 570 C CA . GLN A 1 72 ? 12.325 -3.275 -15.490 1.00 80.31 72 GLN A CA 1
ATOM 571 C C . GLN A 1 72 ? 11.850 -4.001 -14.222 1.00 80.31 72 GLN A C 1
ATOM 573 O O . GLN A 1 72 ? 10.672 -3.957 -13.882 1.00 80.31 72 GLN A O 1
ATOM 578 N N . TYR A 1 73 ? 12.750 -4.689 -13.518 1.00 80.50 73 TYR A N 1
ATOM 579 C CA . TYR A 1 73 ? 12.444 -5.380 -12.270 1.00 80.50 73 TYR A CA 1
ATOM 580 C C . TYR A 1 73 ? 12.660 -4.453 -11.085 1.00 80.50 73 TYR A C 1
ATOM 582 O O . TYR A 1 73 ? 13.683 -3.771 -11.010 1.00 80.50 73 TYR A O 1
ATOM 590 N N . ALA A 1 74 ? 11.732 -4.495 -10.130 1.00 83.81 74 ALA A N 1
ATOM 591 C CA . ALA A 1 74 ? 11.822 -3.719 -8.899 1.00 83.81 74 ALA A CA 1
ATOM 592 C C . ALA A 1 74 ? 12.009 -2.203 -9.081 1.00 83.81 74 ALA A C 1
ATOM 594 O O . ALA A 1 74 ? 12.672 -1.557 -8.271 1.00 83.81 74 ALA A O 1
ATOM 595 N N . CYS A 1 75 ? 11.464 -1.634 -10.148 1.00 86.56 75 CYS A N 1
ATOM 596 C CA . CYS A 1 75 ? 11.650 -0.232 -10.488 1.00 86.56 75 CYS A CA 1
ATOM 597 C C . CYS A 1 75 ? 10.524 0.673 -9.962 1.00 86.56 75 CYS A C 1
ATOM 599 O O . CYS A 1 75 ? 10.680 1.888 -9.934 1.00 86.56 75 CYS A O 1
ATOM 601 N N . TYR A 1 76 ? 9.390 0.124 -9.519 1.00 90.62 76 TYR A N 1
ATOM 602 C CA . TYR A 1 76 ? 8.269 0.891 -8.978 1.00 90.62 76 TYR A CA 1
ATOM 603 C C . TYR A 1 76 ? 8.081 0.679 -7.477 1.00 90.62 76 TYR A C 1
ATOM 605 O O . TYR A 1 76 ? 8.025 -0.433 -6.946 1.00 90.62 76 TYR A O 1
ATOM 613 N N . ASN A 1 77 ? 7.925 1.796 -6.780 1.00 91.75 77 ASN A N 1
ATOM 614 C CA . ASN A 1 77 ? 7.468 1.868 -5.405 1.00 91.75 77 ASN A CA 1
ATOM 615 C C . ASN A 1 77 ? 6.237 2.783 -5.335 1.00 91.75 77 ASN A C 1
ATOM 617 O O . ASN A 1 77 ? 5.886 3.446 -6.310 1.00 91.75 77 ASN A O 1
ATOM 621 N N . PHE A 1 78 ? 5.597 2.848 -4.177 1.00 93.31 78 PHE A N 1
ATOM 622 C CA . PHE A 1 78 ? 4.563 3.833 -3.892 1.00 93.31 78 PHE A CA 1
ATOM 623 C C . PHE A 1 78 ? 5.064 4.803 -2.828 1.00 93.31 78 PHE A C 1
ATOM 625 O O . PHE A 1 78 ? 5.871 4.449 -1.973 1.00 93.31 78 PHE A O 1
ATOM 632 N N . THR A 1 79 ? 4.590 6.038 -2.858 1.00 91.94 79 THR A N 1
ATOM 633 C CA . THR A 1 79 ? 4.760 7.004 -1.768 1.00 91.94 79 THR A CA 1
ATOM 634 C C . THR A 1 79 ? 3.436 7.696 -1.527 1.00 91.94 79 THR A C 1
ATOM 636 O O . THR A 1 79 ? 2.626 7.794 -2.445 1.00 91.94 79 THR A O 1
ATOM 639 N N . TYR A 1 80 ? 3.229 8.216 -0.324 1.00 92.44 80 TYR A N 1
ATOM 640 C CA . TYR A 1 80 ? 2.085 9.078 -0.061 1.00 92.44 80 TYR A CA 1
ATOM 641 C C . TYR A 1 80 ? 2.119 10.329 -0.955 1.00 92.44 80 TYR A C 1
ATOM 643 O O . TYR A 1 80 ? 3.199 10.817 -1.311 1.00 92.44 80 TYR A O 1
ATOM 651 N N . ARG A 1 81 ? 0.940 10.808 -1.364 1.00 92.25 81 ARG A N 1
ATOM 652 C CA . ARG A 1 81 ? 0.779 12.142 -1.955 1.00 92.25 81 ARG A CA 1
ATOM 653 C C . ARG A 1 81 ? 0.911 13.203 -0.866 1.00 92.25 81 ARG A C 1
ATOM 655 O O . ARG A 1 81 ? 0.766 12.908 0.314 1.00 92.25 81 ARG A O 1
ATOM 662 N N . ASP A 1 82 ? 1.120 14.447 -1.278 1.00 89.31 82 ASP A N 1
ATOM 663 C CA . ASP A 1 82 ? 1.385 15.552 -0.347 1.00 89.31 82 ASP A CA 1
ATOM 664 C C . ASP A 1 82 ? 0.157 15.927 0.505 1.00 89.31 82 ASP A C 1
ATOM 666 O O . ASP A 1 82 ? 0.296 16.556 1.547 1.00 89.31 82 ASP A O 1
ATOM 670 N N . ILE A 1 83 ? -1.039 15.478 0.104 1.00 85.62 83 ILE A N 1
ATOM 671 C CA . ILE A 1 83 ? -2.276 15.610 0.889 1.00 85.62 83 ILE A CA 1
ATOM 672 C C . ILE A 1 83 ? -2.320 14.677 2.108 1.00 85.62 83 ILE A C 1
ATOM 674 O O . ILE A 1 83 ? -3.171 14.839 2.977 1.00 85.62 83 ILE A O 1
ATOM 678 N N . VAL A 1 84 ? -1.430 13.683 2.178 1.00 86.75 84 VAL A N 1
ATOM 679 C CA . VAL A 1 84 ? -1.422 12.680 3.243 1.00 86.75 84 VAL A CA 1
ATOM 680 C C . VAL A 1 84 ? -0.282 12.970 4.213 1.00 86.75 84 VAL A C 1
ATOM 682 O O . VAL A 1 84 ? 0.893 12.759 3.910 1.00 86.75 84 VAL A O 1
ATOM 685 N N . SER A 1 85 ? -0.642 13.380 5.429 1.00 77.62 85 SER A N 1
ATOM 686 C CA . SER A 1 85 ? 0.275 13.377 6.573 1.00 77.62 85 SER A CA 1
ATOM 687 C C . SER A 1 85 ? 0.404 11.942 7.088 1.00 77.62 85 SER A C 1
ATOM 689 O O . SER A 1 85 ? -0.366 11.512 7.941 1.00 77.62 85 SER A O 1
ATOM 691 N N . GLY A 1 86 ? 1.293 11.166 6.465 1.00 65.50 86 GLY A N 1
ATOM 692 C CA . GLY A 1 86 ? 1.410 9.727 6.703 1.00 65.50 86 GLY A CA 1
ATOM 693 C C . GLY A 1 86 ? 2.329 9.338 7.863 1.00 65.50 86 GLY A C 1
ATOM 694 O O . GLY A 1 86 ? 3.072 10.149 8.413 1.00 65.50 86 GLY A O 1
ATOM 695 N N . THR A 1 87 ? 2.319 8.043 8.183 1.00 66.88 87 THR A N 1
ATOM 696 C CA . THR A 1 87 ? 3.224 7.424 9.158 1.00 66.88 87 THR A CA 1
ATOM 697 C C . THR A 1 87 ? 4.690 7.573 8.744 1.00 66.88 87 THR A C 1
ATOM 699 O O . THR A 1 87 ? 5.036 7.492 7.559 1.00 66.88 87 THR A O 1
ATOM 702 N N . VAL A 1 88 ? 5.586 7.718 9.729 1.00 70.62 88 VAL A N 1
ATOM 703 C CA . VAL A 1 88 ? 7.034 7.714 9.478 1.00 70.62 88 VAL A CA 1
ATOM 704 C C . VAL A 1 88 ? 7.413 6.403 8.786 1.00 70.62 88 VAL A C 1
ATOM 706 O O . VAL A 1 88 ? 7.066 5.305 9.241 1.00 70.62 88 VAL A O 1
ATOM 709 N N . ALA A 1 89 ? 8.102 6.512 7.649 1.00 67.75 89 ALA A N 1
ATOM 710 C CA . ALA A 1 89 ? 8.612 5.357 6.929 1.00 67.75 89 ALA A CA 1
ATOM 711 C C . ALA A 1 89 ? 9.719 4.697 7.762 1.00 67.75 89 ALA A C 1
ATOM 713 O O . ALA A 1 89 ? 10.798 5.258 7.928 1.00 67.75 89 ALA A O 1
ATOM 714 N N . ALA A 1 90 ? 9.445 3.498 8.270 1.00 65.75 90 ALA A N 1
ATOM 715 C CA . ALA A 1 90 ? 10.374 2.714 9.080 1.00 65.75 90 ALA A CA 1
ATOM 716 C C . ALA A 1 90 ? 10.830 1.457 8.323 1.00 65.75 90 ALA A C 1
ATOM 718 O O . ALA A 1 90 ? 10.791 0.349 8.845 1.00 65.75 90 ALA A O 1
ATOM 719 N N . TYR A 1 91 ? 11.214 1.620 7.055 1.00 67.94 91 TYR A N 1
ATOM 720 C CA . TYR A 1 91 ? 11.714 0.525 6.226 1.00 67.94 91 TYR A CA 1
ATOM 721 C C . TYR A 1 91 ? 13.051 0.892 5.582 1.00 67.94 91 TYR A C 1
ATOM 723 O O . TYR A 1 91 ? 13.313 2.046 5.229 1.00 67.94 91 TYR A O 1
ATOM 731 N N . LYS A 1 92 ? 13.913 -0.111 5.402 1.00 68.69 92 LYS A N 1
ATOM 732 C CA . LYS A 1 92 ? 15.194 0.056 4.715 1.00 68.69 92 LYS A CA 1
ATOM 733 C C . LYS A 1 92 ? 14.919 0.334 3.231 1.00 68.69 92 LYS A C 1
ATOM 735 O O . LYS A 1 92 ? 14.310 -0.474 2.535 1.00 68.69 92 LYS A O 1
ATOM 740 N N . ASN A 1 93 ? 15.336 1.500 2.736 1.00 66.50 93 ASN A N 1
ATOM 741 C CA . ASN A 1 93 ? 15.135 1.870 1.326 1.00 66.50 93 ASN A CA 1
ATOM 742 C C . ASN A 1 93 ? 16.246 1.326 0.408 1.00 66.50 93 ASN A C 1
ATOM 744 O O . ASN A 1 93 ? 16.044 1.182 -0.792 1.00 66.50 93 ASN A O 1
ATOM 748 N N . LYS A 1 94 ? 17.417 1.009 0.972 1.00 66.56 94 LYS A N 1
ATOM 749 C CA . LYS A 1 94 ? 18.552 0.429 0.248 1.00 66.56 94 LYS A CA 1
ATOM 750 C C . LYS A 1 94 ? 18.814 -0.973 0.767 1.00 66.56 94 LYS A C 1
ATOM 752 O O . LYS A 1 94 ? 19.306 -1.137 1.879 1.00 66.56 94 LYS A O 1
ATOM 757 N N . TRP A 1 95 ? 18.481 -1.971 -0.032 1.00 66.12 95 TRP A N 1
ATOM 758 C CA . TRP A 1 95 ? 18.904 -3.340 0.216 1.00 66.12 95 TRP A CA 1
ATOM 759 C C . TRP A 1 95 ? 20.068 -3.647 -0.732 1.00 66.12 95 TRP A C 1
ATOM 761 O O . TRP A 1 95 ? 19.969 -3.349 -1.920 1.00 66.12 95 TRP A O 1
ATOM 771 N N . GLU A 1 96 ? 21.178 -4.173 -0.218 1.00 69.75 96 GLU A N 1
ATOM 772 C CA . GLU A 1 96 ? 22.296 -4.634 -1.055 1.00 69.75 96 GLU A CA 1
ATOM 773 C C . GLU A 1 96 ? 21.912 -5.965 -1.696 1.00 69.75 96 GLU A C 1
ATOM 775 O O . GLU A 1 96 ? 21.392 -6.834 -0.998 1.00 69.75 96 GLU A O 1
ATOM 780 N N . ASP A 1 97 ? 22.088 -6.083 -3.016 1.00 67.44 97 ASP A N 1
ATOM 781 C CA . ASP A 1 97 ? 21.896 -7.299 -3.826 1.00 67.44 97 ASP A CA 1
ATOM 782 C C . ASP A 1 97 ? 20.650 -8.141 -3.536 1.00 67.44 97 ASP A C 1
ATOM 784 O O . ASP A 1 97 ? 20.568 -9.315 -3.875 1.00 67.44 97 ASP A O 1
ATOM 788 N N . TRP A 1 98 ? 19.608 -7.529 -2.986 1.00 66.44 98 TRP A N 1
ATOM 789 C CA . TRP A 1 98 ? 18.364 -8.207 -2.639 1.00 66.44 98 TRP A CA 1
ATOM 790 C C . TRP A 1 98 ? 17.686 -8.871 -3.847 1.00 66.44 98 TRP A C 1
ATOM 792 O O . TRP A 1 98 ? 16.989 -9.871 -3.696 1.00 66.44 98 TRP A O 1
ATOM 802 N N . THR A 1 99 ? 17.933 -8.358 -5.059 1.00 64.50 99 THR A N 1
ATOM 803 C CA . THR A 1 99 ? 17.481 -8.973 -6.313 1.00 64.50 99 THR A CA 1
ATOM 804 C C . THR A 1 99 ? 18.084 -10.356 -6.552 1.00 64.50 99 THR A C 1
ATOM 806 O O . THR A 1 99 ? 17.459 -11.161 -7.231 1.00 64.50 99 THR A O 1
ATOM 809 N N . SER A 1 100 ? 19.242 -10.660 -5.961 1.00 64.31 100 SER A N 1
ATOM 810 C CA . SER A 1 100 ? 19.880 -11.983 -5.985 1.00 64.31 100 SER A CA 1
ATOM 811 C C . SER A 1 100 ? 19.172 -13.002 -5.085 1.00 64.31 100 SER A C 1
ATOM 813 O O . SER A 1 100 ? 19.357 -14.202 -5.253 1.00 64.31 100 SER A O 1
ATOM 815 N N . TYR A 1 101 ? 18.343 -12.534 -4.149 1.00 66.69 101 TYR A N 1
ATOM 816 C CA . TYR A 1 101 ? 17.551 -13.370 -3.242 1.00 66.69 101 TYR A CA 1
ATOM 817 C C . TYR A 1 101 ? 16.093 -13.496 -3.693 1.00 66.69 101 TYR A C 1
ATOM 819 O O . TYR A 1 101 ? 15.299 -14.179 -3.044 1.00 66.69 101 TYR A O 1
ATOM 827 N N . TRP A 1 102 ? 15.712 -12.829 -4.788 1.00 65.75 102 TRP A N 1
ATOM 828 C CA . TRP A 1 102 ? 14.357 -12.910 -5.314 1.00 65.75 102 TRP A CA 1
ATOM 829 C C . TRP A 1 102 ? 14.179 -14.095 -6.262 1.00 65.75 102 TRP A C 1
ATOM 831 O O . TRP A 1 102 ? 15.007 -14.360 -7.125 1.00 65.75 102 TRP A O 1
ATOM 841 N N . PHE A 1 103 ? 13.048 -14.788 -6.119 1.00 52.84 103 PHE A N 1
ATOM 842 C CA . PHE A 1 103 ? 12.731 -16.068 -6.764 1.00 52.84 103 PHE A CA 1
ATOM 843 C C . PHE A 1 103 ? 12.403 -15.996 -8.267 1.00 52.84 103 PHE A C 1
ATOM 845 O O . PHE A 1 103 ? 11.774 -16.914 -8.795 1.00 52.84 103 PHE A O 1
ATOM 852 N N . TYR A 1 104 ? 12.802 -14.948 -8.990 1.00 56.66 104 TYR A N 1
ATOM 853 C CA . TYR A 1 104 ? 12.687 -14.983 -10.448 1.00 56.66 104 TYR A CA 1
ATOM 854 C C . TYR A 1 104 ? 13.812 -15.854 -10.999 1.00 56.66 104 TYR A C 1
ATOM 856 O O . TYR A 1 104 ? 14.911 -15.392 -11.294 1.00 56.66 104 TYR A O 1
ATOM 864 N N . HIS A 1 105 ? 13.535 -17.151 -11.108 1.00 53.16 105 HIS A N 1
ATOM 865 C CA . HIS A 1 105 ? 14.374 -18.055 -11.876 1.00 53.16 105 HIS A CA 1
ATOM 866 C C . HIS A 1 105 ? 14.440 -17.540 -13.315 1.00 53.16 105 HIS A C 1
ATOM 868 O O . HIS A 1 105 ? 13.410 -17.201 -13.904 1.00 53.16 105 HIS A O 1
ATOM 874 N N . LYS A 1 106 ? 15.645 -17.493 -13.894 1.00 57.47 106 LYS A N 1
ATOM 875 C CA . LYS A 1 106 ? 15.789 -17.274 -15.334 1.00 57.47 106 LYS A CA 1
ATOM 876 C C . LYS A 1 106 ? 14.975 -18.364 -16.023 1.00 57.47 106 LYS A C 1
ATOM 878 O O . LYS A 1 106 ? 15.266 -19.546 -15.840 1.00 57.47 106 LYS A O 1
ATOM 883 N N . ALA A 1 107 ? 13.938 -17.970 -16.759 1.00 62.41 107 ALA A N 1
ATOM 884 C CA . ALA A 1 107 ? 13.147 -18.932 -17.503 1.00 62.41 107 ALA A CA 1
ATOM 885 C C . ALA A 1 107 ? 14.099 -19.674 -18.458 1.00 62.41 107 ALA A C 1
ATOM 887 O O . ALA A 1 107 ? 14.849 -19.009 -19.185 1.00 62.41 107 ALA A O 1
ATOM 888 N N . PRO A 1 108 ? 14.145 -21.017 -18.423 1.00 61.59 108 PRO A N 1
ATOM 889 C CA . PRO A 1 108 ? 14.970 -21.761 -19.358 1.00 61.59 108 PRO A CA 1
ATOM 890 C C . PRO A 1 108 ? 14.517 -21.440 -20.785 1.00 61.59 108 PRO A C 1
ATOM 892 O O . PRO A 1 108 ? 13.352 -21.125 -21.026 1.00 61.59 108 PRO A O 1
ATOM 895 N N . VAL A 1 109 ? 15.444 -21.488 -21.732 1.00 74.38 109 VAL A N 1
ATOM 896 C CA . VAL A 1 109 ? 15.070 -21.503 -23.147 1.00 74.38 109 VAL A CA 1
ATOM 897 C C . VAL A 1 109 ? 14.619 -22.913 -23.505 1.00 74.38 109 VAL A C 1
ATOM 899 O O . VAL A 1 109 ? 15.133 -23.889 -22.952 1.00 74.38 109 VAL A O 1
ATOM 902 N N . ASP A 1 110 ? 13.632 -23.030 -24.382 1.00 75.81 110 ASP A N 1
ATOM 903 C CA . ASP A 1 110 ? 13.244 -24.329 -24.916 1.00 75.81 110 ASP A CA 1
ATOM 904 C C . ASP A 1 110 ? 14.291 -24.857 -25.918 1.00 75.81 110 ASP A C 1
ATOM 906 O O . ASP A 1 110 ? 15.287 -24.199 -26.232 1.00 75.81 110 ASP A O 1
ATOM 910 N N . ALA A 1 111 ? 14.066 -26.064 -26.440 1.00 76.25 111 ALA A N 1
ATOM 911 C CA . ALA A 1 111 ? 14.965 -26.693 -27.410 1.00 76.25 111 ALA A CA 1
ATOM 912 C C . ALA A 1 111 ? 15.110 -25.904 -28.733 1.00 76.25 111 ALA A C 1
ATOM 914 O O . ALA A 1 111 ? 16.023 -26.186 -29.505 1.00 76.25 111 ALA A O 1
ATOM 915 N N . SER A 1 112 ? 14.234 -24.926 -28.997 1.00 77.62 112 SER A N 1
ATOM 916 C CA . SER A 1 112 ? 14.278 -24.042 -30.168 1.00 77.62 112 SER A CA 1
ATOM 917 C C . SER A 1 112 ? 14.975 -22.701 -29.897 1.00 77.62 112 SER A C 1
ATOM 919 O O . SER A 1 112 ? 15.084 -21.867 -30.795 1.00 77.62 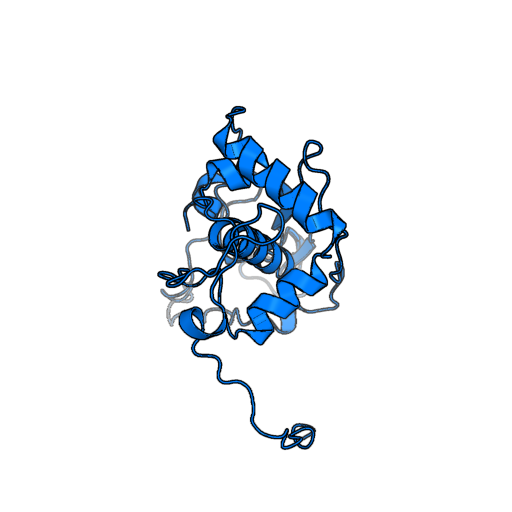112 SER A O 1
ATOM 921 N N . GLY A 1 113 ? 15.464 -22.486 -28.669 1.00 73.50 113 GLY A N 1
ATOM 922 C CA . GLY A 1 113 ? 16.075 -21.228 -28.242 1.00 73.50 113 GLY A CA 1
ATOM 923 C C . GLY A 1 113 ? 15.061 -20.121 -27.944 1.00 73.50 113 GLY A C 1
ATOM 924 O O . GLY A 1 113 ? 15.464 -18.978 -27.730 1.00 73.50 113 GLY A O 1
ATOM 925 N N . GLN A 1 114 ? 13.762 -20.435 -27.918 1.00 70.50 114 GLN A N 1
ATOM 926 C CA . GLN A 1 114 ? 12.719 -19.484 -27.543 1.00 70.50 114 GLN A CA 1
ATOM 927 C C . GLN A 1 114 ? 12.554 -19.436 -26.016 1.00 70.50 114 GLN A C 1
ATOM 929 O O . GLN A 1 114 ? 12.830 -20.427 -25.329 1.00 70.50 114 GLN A O 1
ATOM 934 N N . PRO A 1 115 ? 12.118 -18.297 -25.446 1.00 64.44 115 PRO A N 1
ATOM 935 C CA . PRO A 1 115 ? 11.778 -18.225 -24.029 1.00 64.44 115 PRO A CA 1
ATOM 936 C C . PRO A 1 115 ? 10.737 -19.298 -23.686 1.00 64.44 115 PRO A C 1
ATOM 938 O O . PRO A 1 115 ? 9.743 -19.429 -24.399 1.00 64.44 115 PRO A O 1
ATOM 941 N N . CYS A 1 116 ? 10.952 -20.061 -22.605 1.00 66.25 116 CYS A N 1
ATOM 942 C CA . CYS A 1 116 ? 9.971 -21.041 -22.128 1.00 66.25 116 CYS A CA 1
ATOM 943 C C . CYS A 1 116 ? 8.574 -20.412 -22.056 1.00 66.25 116 CYS A C 1
ATOM 945 O O . CYS A 1 116 ? 8.437 -19.260 -21.656 1.00 66.25 116 CYS A O 1
ATOM 947 N N . SER A 1 117 ? 7.528 -21.181 -22.367 1.00 60.62 117 SER A N 1
ATOM 948 C CA . SER A 1 117 ? 6.126 -20.736 -22.329 1.00 60.62 117 SER A CA 1
ATOM 949 C C . SER A 1 117 ? 5.657 -20.203 -20.966 1.00 60.62 117 SER A C 1
ATOM 951 O O . SER A 1 117 ? 4.579 -19.624 -20.872 1.00 60.62 117 SER A O 1
ATOM 953 N N . LEU A 1 118 ? 6.439 -20.425 -19.904 1.00 58.50 118 LEU A N 1
ATOM 954 C CA . LEU A 1 118 ? 6.227 -19.862 -18.568 1.00 58.50 118 LEU A CA 1
ATOM 955 C C . LEU A 1 118 ? 6.759 -18.423 -18.426 1.00 58.50 118 LEU A C 1
ATOM 957 O O . LEU A 1 118 ? 6.407 -17.732 -17.471 1.00 58.50 118 LEU A O 1
ATOM 961 N N . ALA A 1 119 ? 7.612 -17.966 -19.345 1.00 61.06 119 ALA A N 1
ATOM 962 C CA . ALA A 1 119 ? 8.080 -16.592 -19.405 1.00 61.06 119 ALA A CA 1
ATOM 963 C C . ALA A 1 119 ? 6.942 -15.694 -19.905 1.00 61.06 119 ALA A C 1
ATOM 965 O O . ALA A 1 119 ? 6.362 -15.925 -20.966 1.00 61.06 119 ALA A O 1
ATOM 966 N N . GLY A 1 120 ? 6.614 -14.660 -19.130 1.00 60.72 120 GLY A N 1
ATOM 967 C CA . GLY A 1 120 ? 5.655 -13.645 -19.558 1.00 60.72 120 GLY A CA 1
ATOM 968 C C . GLY A 1 120 ? 6.108 -12.929 -20.836 1.00 60.72 120 GLY A C 1
ATOM 969 O O . GLY A 1 120 ? 7.282 -12.955 -21.206 1.00 60.72 120 GLY A O 1
ATOM 970 N N . GLN A 1 121 ? 5.168 -12.255 -21.503 1.00 62.56 121 GLN A N 1
ATOM 971 C CA . GLN A 1 121 ? 5.480 -11.418 -22.664 1.00 62.56 121 GLN A CA 1
ATOM 972 C C . GLN A 1 121 ? 6.524 -10.349 -22.309 1.00 62.56 121 GLN A C 1
ATOM 974 O O . GLN A 1 121 ? 6.523 -9.807 -21.200 1.00 62.56 121 GLN A O 1
ATOM 979 N N . LYS A 1 122 ? 7.395 -10.024 -23.272 1.00 63.47 122 LYS A N 1
ATOM 980 C CA . LYS A 1 122 ? 8.383 -8.949 -23.134 1.00 63.47 122 LYS A CA 1
ATOM 981 C C . LYS A 1 122 ? 7.651 -7.639 -22.837 1.00 63.47 122 LYS A C 1
ATOM 983 O O . LYS A 1 122 ? 6.802 -7.208 -23.615 1.00 63.47 122 LYS A O 1
ATOM 988 N N . VAL A 1 123 ? 7.973 -7.018 -21.707 1.00 64.31 123 VAL A N 1
ATOM 989 C CA . VAL A 1 123 ? 7.425 -5.708 -21.349 1.00 64.31 123 VAL A CA 1
ATOM 990 C C . VAL A 1 123 ? 8.161 -4.645 -22.160 1.00 64.31 123 VAL A C 1
ATOM 992 O O . VAL A 1 123 ? 9.392 -4.645 -22.224 1.00 64.31 123 VAL A O 1
ATOM 995 N N . GLY A 1 124 ? 7.409 -3.754 -22.809 1.00 65.12 124 GLY A N 1
ATOM 996 C CA . GLY A 1 124 ? 7.973 -2.629 -23.557 1.00 65.12 124 GLY A CA 1
ATOM 997 C C . GLY A 1 124 ? 8.818 -1.700 -22.677 1.00 65.12 124 GLY A C 1
ATOM 998 O O . GLY A 1 124 ? 8.764 -1.761 -21.450 1.00 65.12 124 GLY A O 1
ATOM 999 N N . VAL A 1 125 ? 9.614 -0.833 -23.304 1.00 66.88 125 VAL A N 1
ATOM 1000 C CA . VAL A 1 125 ? 10.457 0.143 -22.592 1.00 66.88 125 VAL A CA 1
ATOM 1001 C C . VAL A 1 125 ? 9.598 1.002 -21.655 1.00 66.88 125 VAL A C 1
ATOM 1003 O O . VAL A 1 125 ? 8.553 1.514 -22.060 1.00 66.88 125 VAL A O 1
ATOM 1006 N N . LEU A 1 126 ? 10.042 1.171 -20.405 1.00 67.19 126 LEU A N 1
ATOM 1007 C CA . LEU A 1 126 ? 9.345 1.985 -19.407 1.00 67.19 126 LEU A CA 1
ATOM 1008 C C . LEU A 1 126 ? 9.626 3.468 -19.659 1.00 67.19 126 LEU A C 1
ATOM 1010 O O . LEU A 1 126 ? 10.495 4.069 -19.048 1.00 67.19 126 LEU A O 1
ATOM 1014 N N . LEU A 1 127 ? 8.891 4.068 -20.594 1.00 59.53 127 LEU A N 1
ATOM 1015 C CA . LEU A 1 127 ? 9.145 5.443 -21.042 1.00 59.53 127 LEU A CA 1
ATOM 1016 C C . LEU A 1 127 ? 8.663 6.523 -20.055 1.00 59.53 127 LEU A C 1
ATOM 1018 O O . LEU A 1 127 ? 9.023 7.691 -20.201 1.00 59.53 127 LEU A O 1
ATOM 1022 N N . LYS A 1 128 ? 7.811 6.180 -19.077 1.00 71.06 128 LYS A N 1
ATOM 1023 C CA . LYS A 1 128 ? 7.203 7.154 -18.157 1.00 71.06 128 LYS A CA 1
ATOM 1024 C C . LYS A 1 128 ? 6.827 6.521 -16.816 1.00 71.06 128 LYS A C 1
ATOM 1026 O O . LYS A 1 128 ? 6.426 5.363 -16.759 1.00 71.06 128 LYS A O 1
ATOM 1031 N N . CYS A 1 129 ? 6.899 7.310 -15.741 1.00 80.50 129 CYS A N 1
ATOM 1032 C CA . CYS A 1 129 ? 6.309 6.951 -14.451 1.00 80.50 129 CYS A CA 1
ATOM 1033 C C . CYS A 1 129 ? 4.772 6.900 -14.588 1.00 80.50 129 CYS A C 1
ATOM 1035 O O . CYS A 1 129 ? 4.185 7.925 -14.969 1.00 80.50 129 CYS A O 1
ATOM 1037 N N . PRO A 1 130 ? 4.120 5.757 -14.309 1.00 84.31 130 PRO A N 1
ATOM 1038 C CA . PRO A 1 130 ? 2.678 5.642 -14.434 1.00 84.31 130 PRO A CA 1
ATOM 1039 C C . PRO A 1 130 ? 1.942 6.611 -13.513 1.00 84.31 130 PRO A C 1
ATOM 1041 O O . PRO A 1 130 ? 2.395 6.929 -12.410 1.00 84.31 130 PRO A O 1
ATOM 1044 N N . ARG A 1 131 ? 0.791 7.094 -13.981 1.00 85.12 131 ARG A N 1
ATOM 1045 C CA . ARG A 1 131 ? -0.079 7.999 -13.231 1.00 85.12 131 ARG A CA 1
ATOM 1046 C C . ARG A 1 131 ? -1.493 7.463 -13.250 1.00 85.12 131 ARG A C 1
ATOM 1048 O O . ARG A 1 131 ? -1.943 6.950 -14.267 1.00 85.12 131 ARG A O 1
ATOM 1055 N N . PHE A 1 132 ? -2.158 7.634 -12.123 1.00 88.56 132 PHE A N 1
ATOM 1056 C CA . PHE A 1 132 ? -3.56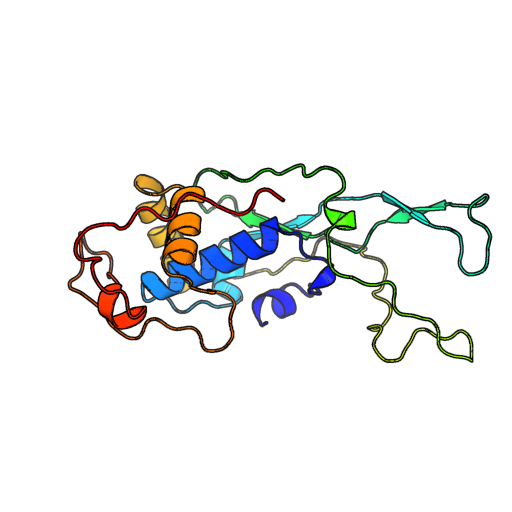3 7.334 -11.961 1.00 88.56 132 PHE A CA 1
ATOM 1057 C C . PHE A 1 132 ? -4.195 8.550 -11.293 1.00 88.56 132 PHE A C 1
ATOM 1059 O O . PHE A 1 132 ? -3.985 8.810 -10.103 1.00 88.56 132 PHE A O 1
ATOM 1066 N N . ASP A 1 133 ? -4.842 9.372 -12.111 1.00 86.50 133 ASP A N 1
ATOM 1067 C CA . ASP A 1 133 ? -5.469 10.606 -11.664 1.00 86.50 133 ASP A CA 1
ATOM 1068 C C . ASP A 1 133 ? -6.844 10.260 -11.094 1.00 86.50 133 ASP A C 1
ATOM 1070 O O . ASP A 1 133 ? -7.657 9.612 -11.747 1.00 86.50 133 ASP A O 1
ATOM 1074 N N . VAL A 1 134 ? -7.061 10.645 -9.840 1.00 90.62 134 VAL A N 1
ATOM 1075 C CA . VAL A 1 134 ? -8.267 10.329 -9.077 1.00 90.62 134 VAL A CA 1
ATOM 1076 C C . VAL A 1 134 ? -8.833 11.640 -8.565 1.00 90.62 134 VAL A C 1
ATOM 1078 O O . VAL A 1 134 ? -8.101 12.432 -7.964 1.00 90.62 134 VAL A O 1
ATOM 1081 N N . GLU A 1 135 ? -10.118 11.865 -8.820 1.00 90.00 135 GLU A N 1
ATOM 1082 C CA . GLU A 1 135 ? -10.839 13.025 -8.308 1.00 90.00 135 GLU A CA 1
ATOM 1083 C C . GLU A 1 135 ? -11.052 12.923 -6.794 1.00 90.00 135 GLU A C 1
ATOM 1085 O O . GLU A 1 135 ? -11.119 11.841 -6.197 1.00 90.00 135 GLU A O 1
ATOM 1090 N N . GLU A 1 136 ? -11.145 14.082 -6.154 1.00 89.31 136 GLU A N 1
ATOM 1091 C CA . GLU A 1 136 ? -11.432 14.154 -4.733 1.00 89.31 136 GLU A CA 1
ATOM 1092 C C . GLU A 1 136 ? -12.871 13.711 -4.443 1.00 89.31 136 GLU A C 1
ATOM 1094 O O . GLU A 1 136 ? -13.823 14.158 -5.078 1.00 89.31 136 GLU A O 1
ATOM 1099 N N . ASN A 1 137 ? -13.019 12.828 -3.457 1.00 89.50 137 ASN A N 1
ATOM 1100 C CA . ASN A 1 137 ? -14.302 12.328 -2.974 1.00 89.50 137 ASN A CA 1
ATOM 1101 C C . ASN A 1 137 ? -14.212 12.117 -1.452 1.00 89.50 137 ASN A C 1
ATOM 1103 O O . ASN A 1 137 ? -13.145 11.800 -0.923 1.00 89.50 137 ASN A O 1
ATOM 1107 N N . VAL A 1 138 ? -15.345 12.250 -0.760 1.00 90.38 138 VAL A N 1
ATOM 1108 C CA . VAL A 1 138 ? -15.528 11.976 0.672 1.00 90.38 138 VAL A CA 1
ATOM 1109 C C . VAL A 1 138 ? -15.015 10.583 1.053 1.00 90.38 138 VAL A C 1
ATOM 1111 O O . VAL A 1 138 ? -14.335 10.440 2.066 1.00 90.38 138 VAL A O 1
ATOM 1114 N N . GLU A 1 139 ? -15.266 9.561 0.231 1.00 89.75 139 GLU A N 1
ATOM 1115 C CA . GLU A 1 139 ? -14.778 8.197 0.497 1.00 89.75 139 GLU A CA 1
ATOM 1116 C C . GLU A 1 139 ? -13.247 8.101 0.443 1.00 89.75 139 GLU A C 1
ATOM 1118 O O . GLU A 1 139 ? -12.625 7.437 1.273 1.00 89.75 139 GLU A O 1
ATOM 1123 N N . HIS A 1 140 ? -12.615 8.804 -0.500 1.00 90.50 140 HIS A N 1
ATOM 1124 C CA . HIS A 1 140 ? -11.158 8.826 -0.617 1.00 90.50 140 HIS A CA 1
ATOM 1125 C C . HIS A 1 140 ? -10.514 9.591 0.547 1.00 90.50 140 HIS A C 1
ATOM 1127 O O . HIS A 1 140 ? -9.474 9.179 1.067 1.00 90.50 140 HIS A O 1
ATOM 1133 N N . GLN A 1 141 ? -11.166 10.669 0.993 1.00 92.06 141 GLN A N 1
ATOM 1134 C CA . GLN A 1 141 ? -10.752 11.432 2.168 1.00 92.06 141 GLN A CA 1
ATOM 1135 C C . GLN A 1 141 ? -10.854 10.611 3.456 1.00 92.06 141 GLN A C 1
ATOM 1137 O O . GLN A 1 141 ? -9.986 10.735 4.318 1.00 92.06 141 GLN A O 1
ATOM 1142 N N . ALA A 1 142 ? -11.840 9.713 3.570 1.00 91.88 142 ALA A N 1
ATOM 1143 C CA . ALA A 1 142 ? -12.016 8.880 4.759 1.00 91.88 142 ALA A CA 1
ATOM 1144 C C . ALA A 1 142 ? -10.765 8.045 5.085 1.00 91.88 142 ALA A C 1
ATOM 1146 O O . ALA A 1 142 ? -10.346 7.998 6.242 1.00 91.88 14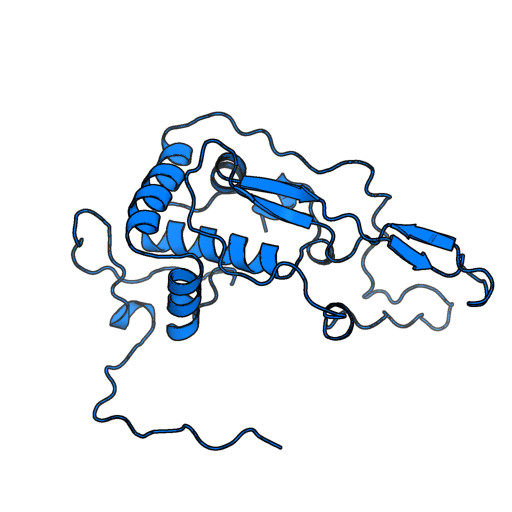2 ALA A O 1
ATOM 1147 N N . PHE A 1 143 ? -10.110 7.450 4.078 1.00 91.31 143 PHE A N 1
ATOM 1148 C CA . PHE A 1 143 ? -8.849 6.729 4.294 1.00 91.31 143 PHE A CA 1
ATOM 1149 C C . PHE A 1 143 ? -7.734 7.654 4.790 1.00 91.31 143 PHE A C 1
ATOM 1151 O O . PHE A 1 143 ? -7.004 7.294 5.711 1.00 91.31 143 PHE A O 1
ATOM 1158 N N . VAL A 1 144 ? -7.602 8.849 4.207 1.00 92.62 144 VAL A N 1
ATOM 1159 C CA . VAL A 1 144 ? -6.581 9.825 4.615 1.00 92.62 144 VAL A CA 1
ATOM 1160 C C . VAL A 1 144 ? -6.809 10.277 6.059 1.00 92.62 144 VAL A C 1
ATOM 1162 O O . VAL A 1 144 ? -5.855 10.335 6.833 1.00 92.62 144 VAL A O 1
ATOM 1165 N N . SER A 1 145 ? -8.062 10.531 6.447 1.00 91.44 145 SER A N 1
ATOM 1166 C CA . SER A 1 145 ? -8.430 10.882 7.822 1.00 91.44 145 SER A CA 1
ATOM 1167 C C . SER A 1 145 ? -8.126 9.753 8.807 1.00 91.44 145 SER A C 1
ATOM 1169 O O . SER A 1 145 ? -7.486 9.989 9.828 1.00 91.44 145 SER A O 1
ATOM 1171 N N . VAL A 1 146 ? -8.514 8.515 8.487 1.00 89.69 146 VAL A N 1
ATOM 1172 C CA . VAL A 1 146 ? -8.219 7.341 9.325 1.00 89.69 146 VAL A CA 1
ATOM 1173 C C . VAL A 1 146 ? -6.714 7.131 9.471 1.00 89.69 146 VAL A C 1
ATOM 1175 O O . VAL A 1 146 ? -6.217 6.953 10.581 1.00 89.69 146 VAL A O 1
ATOM 1178 N N . LEU A 1 147 ? -5.970 7.192 8.366 1.00 90.19 147 LEU A N 1
ATOM 1179 C CA . LEU A 1 147 ? -4.519 7.047 8.384 1.00 90.19 147 LEU A CA 1
ATOM 1180 C C . LEU A 1 147 ? -3.858 8.146 9.227 1.00 90.19 147 LEU A C 1
ATOM 1182 O O . LEU A 1 147 ? -2.906 7.856 9.949 1.00 90.19 147 LEU A O 1
ATOM 1186 N N . HIS A 1 148 ? -4.371 9.379 9.171 1.00 89.69 148 HIS A N 1
ATOM 1187 C CA . HIS A 1 148 ? -3.901 10.467 10.020 1.00 89.69 148 HIS A CA 1
ATOM 1188 C C . HIS A 1 148 ? -4.109 10.157 11.509 1.00 89.69 148 HIS A C 1
ATOM 1190 O O . HIS A 1 148 ? -3.153 10.260 12.276 1.00 89.69 148 HIS A O 1
ATOM 1196 N N . GLU A 1 149 ? -5.304 9.723 11.920 1.00 88.31 149 GLU A N 1
ATOM 1197 C CA . GLU A 1 149 ? -5.576 9.363 13.321 1.00 88.31 149 GLU A CA 1
ATOM 1198 C C . GLU A 1 149 ? -4.708 8.195 13.800 1.00 88.31 149 GLU A C 1
ATOM 1200 O O . GLU A 1 149 ? -4.080 8.286 14.854 1.00 88.31 149 GLU A O 1
ATOM 1205 N N . ILE A 1 150 ? -4.579 7.141 12.990 1.00 87.19 150 ILE A N 1
ATOM 1206 C CA . ILE A 1 150 ? -3.712 5.995 13.294 1.00 87.19 150 ILE A CA 1
ATOM 1207 C C . ILE A 1 150 ? -2.254 6.438 13.437 1.00 87.19 150 ILE A C 1
ATOM 1209 O O . ILE A 1 150 ? -1.574 6.003 14.364 1.00 87.19 150 ILE A O 1
ATOM 1213 N N . SER A 1 151 ? -1.776 7.336 12.571 1.00 87.56 151 SER A N 1
ATOM 1214 C CA . SER A 1 151 ? -0.379 7.789 12.574 1.00 87.56 151 SER A CA 1
ATOM 1215 C C . SER A 1 151 ? 0.042 8.548 13.834 1.00 87.56 151 SER A C 1
ATOM 1217 O O . SER A 1 151 ? 1.237 8.663 14.102 1.00 87.56 151 SER A O 1
ATOM 1219 N N . LYS A 1 152 ? -0.920 9.042 14.627 1.00 86.56 152 LYS A N 1
ATOM 1220 C CA . LYS A 1 152 ? -0.649 9.679 15.925 1.00 86.56 152 LYS A CA 1
ATOM 1221 C C . LYS A 1 152 ? -0.208 8.674 16.989 1.00 86.56 152 LYS A C 1
ATOM 1223 O O . LYS A 1 152 ? 0.416 9.074 17.968 1.00 86.56 152 LYS A O 1
ATOM 1228 N N . VAL A 1 153 ? -0.556 7.400 16.812 1.00 85.19 153 VAL A N 1
ATOM 1229 C CA . VAL A 1 153 ? -0.340 6.332 17.799 1.00 85.19 153 VAL A CA 1
ATOM 1230 C C . VAL A 1 153 ? 0.601 5.257 17.261 1.00 85.19 153 VAL A C 1
ATOM 1232 O O . VAL A 1 153 ? 1.462 4.782 17.994 1.00 85.19 153 VAL A O 1
ATOM 1235 N N . PHE A 1 154 ? 0.471 4.909 15.980 1.00 85.50 154 PHE A N 1
ATOM 1236 C CA . PHE A 1 154 ? 1.187 3.808 15.346 1.00 85.50 154 PHE A CA 1
ATOM 1237 C C . PHE A 1 154 ? 2.106 4.295 14.228 1.00 85.50 154 PHE A C 1
ATOM 1239 O O . PHE A 1 154 ? 1.719 5.059 13.340 1.00 85.50 154 PHE A O 1
ATOM 1246 N N . GLY A 1 155 ? 3.335 3.791 14.224 1.00 87.38 155 GLY A N 1
ATOM 1247 C CA . GLY A 1 155 ? 4.234 3.888 13.089 1.00 87.38 155 GLY A CA 1
ATOM 1248 C C . GLY A 1 155 ? 3.930 2.840 12.017 1.00 87.38 155 GLY A C 1
ATOM 1249 O O . GLY A 1 155 ? 3.214 1.863 12.227 1.00 87.38 155 GLY A O 1
ATOM 1250 N N . THR A 1 156 ? 4.563 2.997 10.849 1.00 87.88 156 THR A N 1
ATOM 1251 C CA . THR A 1 156 ? 4.502 1.985 9.776 1.00 87.88 156 THR A CA 1
ATOM 1252 C C . THR A 1 156 ? 4.970 0.617 10.272 1.00 87.88 156 THR A C 1
ATOM 1254 O O . THR A 1 156 ? 4.410 -0.398 9.877 1.00 87.88 156 THR A O 1
ATOM 1257 N N . ARG A 1 157 ? 6.010 0.592 11.118 1.00 88.62 157 ARG A N 1
ATOM 1258 C CA . ARG A 1 157 ? 6.551 -0.646 11.682 1.00 88.62 157 ARG A CA 1
ATOM 1259 C C . ARG A 1 157 ? 5.509 -1.354 12.538 1.00 88.62 157 ARG A C 1
ATOM 1261 O O . ARG A 1 157 ? 5.289 -2.534 12.315 1.00 88.62 157 ARG A O 1
ATOM 1268 N N . ASP A 1 158 ? 4.856 -0.628 13.438 1.00 89.69 158 ASP A N 1
ATOM 1269 C CA . ASP A 1 158 ? 3.908 -1.210 14.389 1.00 89.69 158 ASP A CA 1
ATOM 1270 C C . ASP A 1 158 ? 2.724 -1.848 13.640 1.00 89.69 158 ASP A C 1
ATOM 1272 O O . ASP A 1 158 ? 2.407 -3.010 13.864 1.00 89.69 158 ASP A O 1
ATOM 1276 N N . LEU A 1 159 ? 2.176 -1.159 12.629 1.00 90.38 159 LEU A N 1
ATOM 1277 C CA . LEU A 1 159 ? 1.112 -1.704 11.768 1.00 90.38 159 LEU A CA 1
ATOM 1278 C C . LEU A 1 159 ? 1.538 -2.956 10.987 1.00 90.38 159 LEU A C 1
ATOM 1280 O O . LEU A 1 159 ? 0.723 -3.840 10.732 1.00 90.38 159 LEU A O 1
ATOM 1284 N N . VAL A 1 160 ? 2.802 -3.019 10.555 1.00 89.94 160 VAL A N 1
ATOM 1285 C CA . VAL A 1 160 ? 3.344 -4.191 9.852 1.00 89.94 160 VAL A CA 1
ATOM 1286 C C . VAL A 1 160 ? 3.544 -5.354 10.813 1.00 89.94 160 VAL A C 1
ATOM 1288 O O . VAL A 1 160 ? 3.161 -6.479 10.497 1.00 89.94 160 VAL A O 1
ATOM 1291 N N . GLU A 1 161 ? 4.122 -5.087 11.980 1.00 90.25 161 GLU A N 1
ATOM 1292 C CA . GLU A 1 161 ? 4.320 -6.079 13.033 1.00 90.25 161 GLU A CA 1
ATOM 1293 C C . GLU A 1 161 ? 2.986 -6.662 13.506 1.00 90.25 161 GLU A C 1
ATOM 1295 O O . GLU A 1 161 ? 2.908 -7.874 13.679 1.00 90.25 161 GLU A O 1
ATOM 1300 N N . GLU A 1 162 ? 1.925 -5.855 13.611 1.00 89.38 162 GLU A N 1
ATOM 1301 C CA . GLU A 1 162 ? 0.581 -6.329 13.953 1.00 89.38 162 GLU A CA 1
ATOM 1302 C C . GLU A 1 162 ? 0.088 -7.412 12.992 1.00 89.38 162 GLU A C 1
ATOM 1304 O O . GLU A 1 162 ? -0.139 -8.551 13.404 1.00 89.38 162 GLU A O 1
ATOM 1309 N N . TYR A 1 163 ? -0.060 -7.107 11.697 1.00 87.75 163 TYR A N 1
ATOM 1310 C CA . TYR A 1 163 ? -0.616 -8.103 10.778 1.00 87.75 163 TYR A CA 1
ATOM 1311 C C . TYR A 1 163 ? 0.313 -9.313 10.602 1.00 87.75 163 TYR A C 1
ATOM 1313 O O . TYR A 1 163 ? -0.167 -10.411 10.321 1.00 87.75 163 TYR A O 1
ATOM 1321 N N . VAL A 1 164 ? 1.626 -9.152 10.800 1.00 88.19 164 VAL A N 1
ATOM 1322 C CA . VAL A 1 164 ? 2.575 -10.275 10.826 1.00 88.19 164 VAL A CA 1
ATOM 1323 C C . VAL A 1 164 ? 2.365 -11.146 12.067 1.00 88.19 164 VAL A C 1
ATOM 1325 O O . VAL A 1 164 ? 2.295 -12.369 11.934 1.00 88.19 164 VAL A O 1
ATOM 1328 N N . ALA A 1 165 ? 2.211 -10.548 13.251 1.00 87.25 165 ALA A N 1
ATOM 1329 C CA . ALA A 1 165 ? 1.944 -11.258 14.502 1.00 87.25 165 ALA A CA 1
ATOM 1330 C C . ALA A 1 165 ? 0.628 -12.044 14.428 1.00 87.25 165 ALA A C 1
ATOM 1332 O O . ALA A 1 165 ? 0.567 -13.203 14.840 1.00 87.25 165 ALA A O 1
ATOM 1333 N N . TYR A 1 166 ? -0.388 -11.467 13.785 1.00 83.88 166 TYR A N 1
ATOM 1334 C CA . TYR A 1 166 ? -1.661 -12.129 13.508 1.00 83.88 166 TYR A CA 1
ATOM 1335 C C . TYR A 1 166 ? -1.606 -13.151 12.362 1.00 83.88 166 TYR A C 1
ATOM 1337 O O . TYR A 1 166 ? -2.640 -13.701 11.984 1.00 83.88 166 TYR A O 1
ATOM 1345 N N . LYS A 1 167 ? -0.428 -13.405 11.770 1.00 84.81 167 LYS A N 1
ATOM 1346 C CA . LYS A 1 167 ? -0.232 -14.309 10.617 1.00 84.81 167 LYS A CA 1
ATOM 1347 C C . LYS A 1 167 ? -1.182 -13.994 9.455 1.00 84.81 167 LYS A C 1
ATOM 1349 O O . LYS A 1 167 ? -1.624 -14.878 8.714 1.00 84.81 167 LYS A O 1
ATOM 1354 N N . CYS A 1 168 ? -1.492 -12.712 9.305 1.00 84.62 168 CYS A N 1
ATOM 1355 C CA . CYS A 1 168 ? -2.379 -12.186 8.292 1.00 84.62 168 CYS A CA 1
ATOM 1356 C C . CYS A 1 168 ? -1.615 -11.857 7.021 1.00 84.62 168 CYS A C 1
ATOM 1358 O O . CYS A 1 168 ? -0.462 -11.432 7.030 1.00 84.62 168 CYS A O 1
ATOM 1360 N N . TRP A 1 169 ? -2.319 -11.991 5.904 1.00 87.62 169 TRP A N 1
ATOM 1361 C CA . TRP A 1 169 ? -1.792 -11.674 4.588 1.00 87.62 169 TRP A CA 1
ATOM 1362 C C . TRP A 1 169 ? -2.747 -10.684 3.930 1.00 87.62 169 TRP A C 1
ATOM 1364 O O . TRP A 1 169 ? -3.638 -11.118 3.199 1.00 87.62 169 TRP A O 1
ATOM 1374 N N . PRO A 1 170 ? -2.602 -9.366 4.174 1.00 90.75 170 PRO A N 1
ATOM 1375 C CA . PRO A 1 170 ? -3.580 -8.382 3.709 1.00 90.75 170 PRO A CA 1
ATOM 1376 C C . PRO A 1 170 ? -3.811 -8.380 2.189 1.00 90.75 170 PRO A C 1
ATOM 1378 O O . PRO A 1 170 ? -4.884 -8.013 1.715 1.00 90.75 170 PRO A O 1
ATOM 1381 N N . LEU A 1 171 ? -2.814 -8.843 1.427 1.00 90.81 171 LEU A N 1
ATOM 1382 C CA . LEU A 1 171 ? -2.853 -8.979 -0.033 1.00 90.81 171 LEU A CA 1
ATOM 1383 C C . LEU A 1 171 ? -3.418 -10.317 -0.531 1.00 90.81 171 LEU A C 1
ATOM 1385 O O . LEU A 1 171 ? -3.595 -10.493 -1.737 1.00 90.81 171 LEU A O 1
ATOM 1389 N N . ARG A 1 172 ? -3.679 -11.281 0.358 1.00 88.94 172 ARG A N 1
ATOM 1390 C CA . ARG A 1 172 ? -4.222 -12.587 -0.024 1.00 88.94 172 ARG A CA 1
ATOM 1391 C C . ARG A 1 172 ? -5.663 -12.419 -0.502 1.00 88.94 172 ARG A C 1
ATOM 1393 O O . ARG A 1 172 ? -6.494 -11.811 0.172 1.00 88.94 172 ARG A O 1
ATOM 1400 N N . ALA A 1 173 ? -5.970 -13.015 -1.652 1.00 83.81 173 ALA A N 1
ATOM 1401 C CA . ALA A 1 173 ? -7.330 -13.061 -2.171 1.00 83.81 173 ALA A CA 1
ATOM 1402 C C . ALA A 1 173 ? -8.290 -13.677 -1.137 1.00 83.81 173 ALA A C 1
ATOM 1404 O O . ALA A 1 173 ? -7.981 -14.700 -0.526 1.00 83.81 173 ALA A O 1
ATOM 1405 N N . GLY A 1 174 ? -9.442 -13.034 -0.939 1.00 84.25 174 GLY A N 1
ATOM 1406 C CA . GLY A 1 174 ? -10.458 -13.474 0.021 1.00 84.25 174 GLY A CA 1
ATOM 1407 C C . GLY A 1 174 ? -10.151 -13.170 1.491 1.00 84.25 174 GLY A C 1
ATOM 1408 O O . GLY A 1 174 ? -10.954 -13.529 2.342 1.00 84.25 174 GLY A O 1
ATOM 1409 N N . TRP A 1 175 ? -9.035 -12.507 1.820 1.00 87.62 175 TRP A N 1
ATOM 1410 C CA . TRP A 1 175 ? -8.794 -12.056 3.194 1.00 87.62 175 TRP A CA 1
ATOM 1411 C C . TRP A 1 175 ? -9.835 -11.004 3.615 1.00 87.62 175 TRP A C 1
ATOM 1413 O O . TRP A 1 175 ? -10.103 -10.069 2.856 1.00 87.62 175 TRP A O 1
ATOM 1423 N N . ALA A 1 176 ? -10.402 -11.126 4.813 1.00 88.31 176 ALA A N 1
ATOM 1424 C CA . ALA A 1 176 ? -11.384 -10.199 5.373 1.00 88.31 176 ALA A CA 1
ATOM 1425 C C . ALA A 1 176 ? -11.354 -10.240 6.909 1.00 88.31 176 ALA A C 1
ATOM 1427 O O . ALA A 1 176 ? -10.853 -11.203 7.487 1.00 88.31 176 ALA A O 1
ATOM 1428 N N . ILE A 1 177 ? -11.901 -9.202 7.546 1.00 89.50 177 ILE A N 1
ATOM 1429 C CA . ILE A 1 177 ? -12.196 -9.193 8.984 1.00 89.50 177 ILE A CA 1
ATOM 1430 C C . ILE A 1 177 ? -13.581 -9.817 9.168 1.00 89.50 177 ILE A C 1
ATOM 1432 O O . ILE A 1 177 ? -14.538 -9.342 8.553 1.00 89.50 177 ILE A O 1
ATOM 1436 N N . THR A 1 178 ? -13.687 -10.884 9.959 1.00 88.44 178 THR A N 1
ATOM 1437 C CA . THR A 1 178 ? -14.953 -11.612 10.157 1.00 88.44 178 THR A CA 1
ATOM 1438 C C . THR A 1 178 ? -15.731 -11.122 11.369 1.00 88.44 178 THR A C 1
ATOM 1440 O O . THR A 1 178 ? -16.959 -11.163 11.350 1.00 88.44 178 THR A O 1
ATOM 1443 N N . ASP A 1 179 ? -15.035 -10.612 12.386 1.00 89.88 179 ASP A N 1
ATOM 1444 C CA . ASP A 1 179 ? -15.616 -10.297 13.685 1.00 89.88 179 ASP A CA 1
ATOM 1445 C C . ASP A 1 179 ? -15.136 -8.940 14.203 1.00 89.88 179 ASP A C 1
ATOM 1447 O O . ASP A 1 179 ? -14.006 -8.506 13.972 1.00 89.88 179 ASP A O 1
ATOM 1451 N N . TRP A 1 180 ? -16.014 -8.263 14.937 1.00 89.69 180 TRP A N 1
ATOM 1452 C CA . TRP A 1 180 ? -15.799 -6.903 15.418 1.00 89.69 180 TRP A CA 1
ATOM 1453 C C . TRP A 1 180 ? -16.063 -6.809 16.918 1.00 89.69 180 TRP A C 1
ATOM 1455 O O . TRP A 1 180 ? -17.053 -7.351 17.410 1.00 89.69 180 TRP A O 1
ATOM 1465 N N . ALA A 1 181 ? -15.178 -6.109 17.622 1.00 86.06 181 ALA A N 1
ATOM 1466 C CA . ALA A 1 181 ? -15.323 -5.748 19.024 1.00 86.06 181 ALA A CA 1
ATOM 1467 C C . ALA A 1 181 ? -16.007 -4.373 19.166 1.00 86.06 181 ALA A C 1
ATOM 1469 O O . ALA A 1 181 ? -16.407 -3.754 18.174 1.00 86.06 181 ALA A O 1
ATOM 1470 N N . GLU A 1 182 ? -16.160 -3.905 20.408 1.00 82.19 182 GLU A N 1
ATOM 1471 C CA . GLU A 1 182 ? -16.634 -2.547 20.688 1.00 82.19 182 GLU A CA 1
ATOM 1472 C C . GLU A 1 182 ? -15.639 -1.496 20.172 1.00 82.19 182 GLU A C 1
ATOM 1474 O O . GLU A 1 182 ? -14.422 -1.690 20.219 1.00 82.19 182 GLU A O 1
ATOM 1479 N N . ASP A 1 183 ? -16.167 -0.377 19.676 1.00 78.88 183 ASP A N 1
ATOM 1480 C CA . ASP A 1 183 ? -15.355 0.711 19.136 1.00 78.88 183 ASP A CA 1
ATOM 1481 C C . ASP A 1 183 ? -14.532 1.369 20.261 1.00 78.88 183 ASP A C 1
ATOM 1483 O O . ASP A 1 183 ? -15.062 1.754 21.307 1.00 78.88 183 ASP A O 1
ATOM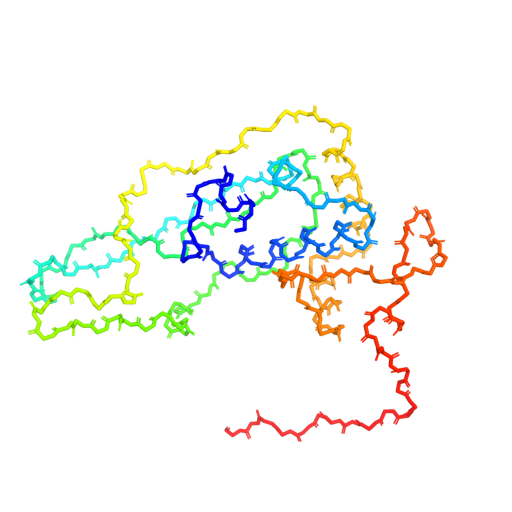 1487 N N . VAL A 1 184 ? -13.228 1.551 20.039 1.00 69.56 184 VAL A N 1
ATOM 1488 C CA . VAL A 1 184 ? -12.314 2.159 21.020 1.00 69.56 184 VAL A CA 1
ATOM 1489 C C . VAL A 1 184 ? -11.907 3.537 20.517 1.00 69.56 184 VAL A C 1
ATOM 1491 O O . VAL A 1 184 ? -11.266 3.668 19.477 1.00 69.56 184 VAL A O 1
ATOM 1494 N N . GLY A 1 185 ? -12.301 4.590 21.239 1.00 69.44 185 GLY A N 1
ATOM 1495 C CA . GLY A 1 185 ? -11.978 5.969 20.849 1.00 69.44 185 GLY A CA 1
ATOM 1496 C C . GLY A 1 185 ? -12.606 6.404 19.517 1.00 69.44 185 GLY A C 1
ATOM 1497 O O . GLY A 1 185 ? -12.051 7.261 18.839 1.00 69.44 185 GLY A O 1
ATOM 1498 N N . GLY A 1 186 ? -13.739 5.804 19.129 1.00 73.12 186 GLY A N 1
ATOM 1499 C CA . GLY A 1 186 ? -14.431 6.092 17.866 1.00 73.12 186 GLY A CA 1
ATOM 1500 C C . GLY A 1 186 ? -13.829 5.410 16.633 1.00 73.12 186 GLY A C 1
ATOM 1501 O O . GLY A 1 186 ? -14.334 5.611 15.531 1.00 73.12 186 GLY A O 1
ATOM 1502 N N . LEU A 1 187 ? -12.780 4.597 16.803 1.00 69.62 187 LEU A N 1
ATOM 1503 C CA . LEU A 1 187 ? -12.238 3.746 15.748 1.00 69.62 187 LEU A CA 1
ATOM 1504 C C . LEU A 1 187 ? -12.811 2.329 15.890 1.00 69.62 187 LEU A C 1
ATOM 1506 O O . LEU A 1 187 ? -12.785 1.771 16.994 1.00 69.62 187 LEU A O 1
ATOM 1510 N N . PRO A 1 188 ? -13.324 1.731 14.800 1.00 75.81 188 PRO A N 1
ATOM 1511 C CA . PRO A 1 188 ? -13.813 0.366 14.853 1.00 75.81 188 PRO A CA 1
ATOM 1512 C C . PRO A 1 188 ? -12.645 -0.588 15.099 1.00 75.81 188 PRO A C 1
ATOM 1514 O O . PRO A 1 188 ? -11.575 -0.440 14.508 1.00 75.81 188 PRO A O 1
ATOM 1517 N N . MET A 1 189 ? -12.860 -1.568 15.976 1.00 81.00 189 MET A N 1
ATOM 1518 C CA . MET A 1 189 ? -11.823 -2.507 16.394 1.00 81.00 189 MET A CA 1
ATOM 1519 C C . MET A 1 189 ? -12.200 -3.930 15.964 1.00 81.00 189 MET A C 1
ATOM 1521 O O . MET A 1 189 ? -13.255 -4.423 16.376 1.00 81.00 189 MET A O 1
ATOM 1525 N N . PRO A 1 190 ? -11.392 -4.616 15.136 1.00 84.94 190 PRO A N 1
ATOM 1526 C CA . PRO A 1 190 ? -11.568 -6.042 14.894 1.00 84.94 190 PRO A CA 1
ATOM 1527 C C . PRO A 1 190 ? -11.540 -6.824 16.209 1.00 84.94 190 PRO A C 1
ATOM 1529 O O . PRO A 1 190 ? -10.713 -6.556 17.081 1.00 84.94 190 PRO A O 1
ATOM 1532 N N . ASP A 1 191 ? -12.405 -7.827 16.346 1.00 86.50 191 ASP A N 1
ATOM 1533 C CA . ASP A 1 191 ? -12.215 -8.832 17.391 1.00 86.50 191 ASP A CA 1
ATOM 1534 C C . ASP A 1 191 ? -11.066 -9.729 16.924 1.00 86.50 191 ASP A C 1
ATOM 1536 O O . ASP A 1 191 ? -11.271 -10.641 16.122 1.00 86.50 191 ASP A O 1
ATOM 1540 N N . PHE A 1 192 ? -9.839 -9.398 17.332 1.00 81.81 192 PHE A N 1
ATOM 1541 C CA . PHE A 1 192 ? -8.634 -10.090 16.872 1.00 81.81 192 PHE A CA 1
ATOM 1542 C C . PHE A 1 192 ? -8.623 -11.567 17.282 1.00 81.81 192 PHE A C 1
ATOM 1544 O O . PHE A 1 192 ? -8.146 -12.404 16.514 1.00 81.81 192 PHE A O 1
ATOM 1551 N N . GLU A 1 193 ? -9.176 -11.902 18.452 1.00 82.44 193 GLU A N 1
ATOM 1552 C CA . GLU A 1 193 ? -9.260 -13.287 18.923 1.00 82.44 193 GLU A CA 1
ATOM 1553 C C . GLU A 1 193 ? -10.146 -14.113 17.988 1.00 82.44 193 GLU A C 1
ATOM 1555 O O . GLU A 1 193 ? -9.710 -15.150 17.481 1.00 82.44 193 GLU A O 1
ATOM 1560 N N . LYS A 1 194 ? -11.349 -13.619 17.674 1.00 84.75 194 LYS A N 1
ATOM 1561 C CA . LYS A 1 194 ? -12.273 -14.320 16.770 1.00 84.75 194 LYS A CA 1
ATOM 1562 C C . LYS A 1 194 ? -11.835 -14.267 15.309 1.00 84.75 194 LYS A C 1
ATOM 1564 O O . LYS A 1 194 ? -11.825 -15.299 14.642 1.00 84.75 194 LYS A O 1
ATOM 1569 N N . SER A 1 195 ? -11.410 -13.097 14.831 1.00 81.88 195 SER A N 1
ATOM 1570 C CA . SER A 1 195 ? -11.065 -12.874 13.420 1.00 81.88 195 SER A CA 1
ATOM 1571 C C . SER A 1 195 ? -9.834 -13.652 12.972 1.00 81.88 195 SER A C 1
ATOM 1573 O O . SER A 1 195 ? -9.725 -14.014 11.800 1.00 81.88 195 SER A O 1
ATOM 1575 N N . PHE A 1 196 ? -8.894 -13.900 13.887 1.00 81.38 196 PHE A N 1
ATOM 1576 C CA . PHE A 1 196 ? -7.614 -14.532 13.563 1.00 81.38 196 PHE A CA 1
ATOM 1577 C C . PHE A 1 196 ? -7.373 -15.842 14.316 1.00 81.38 196 PHE A C 1
ATOM 1579 O O . PHE A 1 196 ? -6.299 -16.429 14.189 1.00 81.38 196 PHE A O 1
ATOM 1586 N N . GLY A 1 197 ? -8.374 -16.331 15.058 1.00 76.50 197 GLY A N 1
ATOM 1587 C CA . GLY A 1 197 ? -8.288 -17.584 15.805 1.00 76.50 197 GLY A CA 1
ATOM 1588 C C . GLY A 1 197 ? -7.179 -17.563 16.855 1.00 76.50 197 GLY A C 1
ATOM 1589 O O . GLY A 1 197 ? -6.481 -18.562 17.034 1.00 76.50 197 GLY A O 1
ATOM 1590 N N . LEU A 1 198 ? -6.973 -16.417 17.506 1.00 75.94 198 LEU A N 1
ATOM 1591 C CA . LEU A 1 198 ? -5.937 -16.269 18.522 1.00 75.94 198 LEU A CA 1
ATOM 1592 C C . LEU A 1 198 ? -6.465 -16.809 19.845 1.00 75.94 198 LEU A C 1
ATOM 1594 O O . LEU A 1 198 ? -7.492 -16.362 20.349 1.00 75.94 198 LEU A O 1
ATOM 1598 N N . SER A 1 199 ? -5.732 -17.740 20.439 1.00 70.56 199 SER A N 1
ATOM 1599 C CA . SER A 1 199 ? -5.895 -18.085 21.846 1.00 70.56 199 SER A CA 1
ATOM 1600 C C . SER A 1 199 ? -4.929 -17.244 22.669 1.00 70.56 199 SER A C 1
ATOM 1602 O O . SER A 1 199 ? -3.746 -17.185 22.326 1.00 70.56 199 SER A O 1
ATOM 1604 N N . LYS A 1 200 ? -5.383 -16.658 23.785 1.00 68.25 200 LYS A N 1
ATOM 1605 C CA . LYS A 1 200 ? -4.453 -16.212 24.833 1.00 68.25 200 LYS A CA 1
ATOM 1606 C C . LYS A 1 200 ? -3.564 -17.398 25.188 1.00 68.25 200 LYS A C 1
ATOM 1608 O O . LYS A 1 200 ? -4.083 -18.444 25.575 1.00 68.25 200 LYS A O 1
ATOM 1613 N N . GLU A 1 201 ? -2.251 -17.260 25.026 1.00 59.50 201 GLU A N 1
ATOM 1614 C CA . GLU A 1 201 ? -1.334 -18.252 25.576 1.00 59.50 201 GLU A CA 1
ATOM 1615 C C . GLU A 1 201 ? -1.576 -18.309 27.089 1.00 59.50 201 GLU A C 1
ATOM 1617 O O . GLU A 1 201 ? -1.350 -17.336 27.810 1.00 59.50 201 GLU A O 1
ATOM 1622 N N . GLY A 1 202 ? -2.080 -19.444 27.573 1.00 50.19 202 GLY A N 1
ATOM 1623 C CA . GLY A 1 202 ? -1.825 -19.829 28.951 1.00 50.19 202 GLY A CA 1
ATOM 1624 C C . GLY A 1 202 ? -0.324 -20.074 29.070 1.00 50.19 202 GLY A C 1
ATOM 1625 O O . GLY A 1 202 ? 0.203 -20.857 28.291 1.00 50.19 202 GLY A O 1
ATOM 1626 N N . GLU A 1 203 ? 0.333 -19.353 29.981 1.00 40.84 203 GLU A N 1
ATOM 1627 C CA . GLU A 1 203 ? 1.743 -19.487 30.386 1.00 40.84 203 GLU A CA 1
ATOM 1628 C C . GLU A 1 203 ? 2.738 -19.870 29.269 1.00 40.84 203 GLU A C 1
ATOM 1630 O O . GLU A 1 203 ? 3.008 -21.033 28.985 1.00 40.84 203 GLU A O 1
ATOM 1635 N N . LEU A 1 204 ? 3.320 -18.820 28.686 1.00 37.03 204 LEU A N 1
ATOM 1636 C CA . LEU A 1 204 ? 4.497 -18.772 27.817 1.00 37.03 204 LEU A CA 1
ATOM 1637 C C . LEU A 1 204 ? 5.456 -19.982 27.959 1.00 37.03 204 LEU A C 1
ATOM 1639 O O . LEU A 1 204 ? 6.274 -20.039 28.881 1.00 37.03 204 LEU A O 1
ATOM 1643 N N . PHE A 1 205 ? 5.466 -20.893 26.983 1.00 32.69 205 PHE A N 1
ATOM 1644 C CA . PHE A 1 205 ? 6.661 -21.695 26.716 1.00 32.69 205 PHE A CA 1
ATOM 1645 C C . PHE A 1 205 ? 7.527 -20.950 25.705 1.00 32.69 205 PHE A C 1
ATOM 1647 O O . PHE A 1 205 ? 7.235 -20.873 24.515 1.00 32.69 205 PHE A O 1
ATOM 1654 N N . CYS A 1 206 ? 8.617 -20.389 26.225 1.00 37.94 206 CYS A N 1
ATOM 1655 C CA . CYS A 1 206 ? 9.712 -19.812 25.465 1.00 37.94 206 CYS A CA 1
ATOM 1656 C C . CYS A 1 206 ? 10.207 -20.808 24.399 1.00 37.94 206 CYS A C 1
ATOM 1658 O O . CYS A 1 206 ? 10.892 -21.777 24.719 1.00 37.94 206 CYS A O 1
ATOM 1660 N N . LEU A 1 207 ? 9.892 -20.557 23.128 1.00 32.94 207 LEU A N 1
ATOM 1661 C CA . LEU A 1 207 ? 10.552 -21.192 21.984 1.00 32.94 207 LEU A CA 1
ATOM 1662 C C . LEU A 1 207 ? 11.378 -20.149 21.232 1.00 32.94 207 LEU A C 1
ATOM 1664 O O . LEU A 1 207 ? 11.186 -19.885 20.050 1.00 32.94 207 LEU A O 1
ATOM 1668 N N . CYS A 1 208 ? 12.339 -19.563 21.942 1.00 33.34 208 CYS A N 1
ATOM 1669 C CA . CYS A 1 208 ? 13.517 -18.988 21.317 1.00 33.34 208 CYS A CA 1
ATOM 1670 C C . CYS A 1 208 ? 14.671 -19.964 21.544 1.00 33.34 208 CYS A C 1
ATOM 1672 O O . CYS A 1 208 ? 15.354 -19.870 22.558 1.00 33.34 208 CYS A O 1
ATOM 1674 N N . SER A 1 209 ? 14.827 -20.951 20.657 1.00 34.28 209 SER A N 1
ATOM 1675 C CA . SER A 1 209 ? 16.060 -21.731 20.446 1.00 34.28 209 SER A CA 1
ATOM 1676 C C . SER A 1 209 ? 15.835 -22.749 19.332 1.00 34.28 209 SER A C 1
ATOM 1678 O O . SER A 1 209 ? 15.336 -23.829 19.612 1.00 34.28 209 SER A O 1
ATOM 1680 N N . SER A 1 210 ? 16.201 -22.387 18.097 1.00 35.28 210 SER A N 1
ATOM 1681 C CA . SER A 1 210 ? 16.837 -23.247 17.076 1.00 35.28 210 SER A CA 1
ATOM 1682 C C . SER A 1 210 ? 16.380 -22.878 15.662 1.00 35.28 210 SER A C 1
ATOM 1684 O O . SER A 1 210 ? 15.402 -23.419 15.159 1.00 35.28 210 SER A O 1
ATOM 1686 N N . LEU A 1 211 ? 17.117 -21.968 15.025 1.00 31.61 211 LEU A N 1
ATOM 1687 C CA . LEU A 1 211 ? 17.419 -21.990 13.586 1.00 31.61 211 LEU A CA 1
ATOM 1688 C C . LEU A 1 211 ? 18.613 -21.054 13.342 1.00 31.61 211 LEU A C 1
ATOM 1690 O O . LEU A 1 211 ? 18.543 -20.032 12.670 1.00 31.61 211 LEU A O 1
ATOM 1694 N N . LEU A 1 212 ? 19.719 -21.414 13.991 1.00 33.78 212 LEU A N 1
ATOM 1695 C CA . LEU A 1 212 ? 21.064 -21.215 13.472 1.00 33.78 212 LEU A CA 1
ATOM 1696 C C . LEU A 1 212 ? 21.563 -22.622 13.166 1.00 33.78 212 LEU A C 1
ATOM 1698 O O . LEU A 1 212 ? 21.908 -23.348 14.096 1.00 33.78 212 LEU A O 1
ATOM 1702 N N . LEU A 1 213 ? 21.483 -23.000 11.893 1.00 33.72 213 LEU A N 1
ATOM 1703 C CA . LEU A 1 213 ? 22.386 -23.892 11.167 1.00 33.72 213 LEU A CA 1
ATOM 1704 C C . LEU A 1 213 ? 22.108 -23.696 9.674 1.00 33.72 213 LEU A C 1
ATOM 1706 O O . LEU A 1 213 ? 20.924 -23.815 9.285 1.00 33.72 213 LEU A O 1
#

Secondary structure (DSSP, 8-state):
-HHHHHTT--GGGB-HHHHHHHHHHHHHHHHTTPPP-HHHHHHHEEEEE---EEEEPPTT--GGG-EEEE--SS-EEEEE-TT--PPP--S-S--SSGGGGS--PPPPB-TTSSBPTTSPPPPPP--S---------HHHHHHHHHHHHHHTT--HHHHHHHHHHTT--TTSTT-----B---BTTB--B-HHHHHTPPP-SS----------

pLDDT: mean 78.38, std 15.61, range [31.61, 96.0]

Radius of gyration: 21.01 Å; chains: 1; bounding box: 49×42×61 Å

Organism: Panicum miliaceum (NCBI:txid4540)